Protein AF-A0A4U3LIY7-F1 (afdb_monomer)

Structure (mmCIF, N/CA/C/O backbone):
data_AF-A0A4U3LIY7-F1
#
_entry.id   AF-A0A4U3LIY7-F1
#
loop_
_atom_site.group_PDB
_atom_site.id
_atom_site.type_symbol
_atom_site.label_atom_id
_atom_site.label_alt_id
_atom_site.label_comp_id
_atom_site.label_asym_id
_atom_site.label_entity_id
_atom_site.label_seq_id
_atom_site.pdbx_PDB_ins_code
_atom_site.Cartn_x
_atom_site.Cartn_y
_atom_site.Cartn_z
_atom_site.occupancy
_atom_site.B_iso_or_equiv
_atom_site.auth_seq_id
_atom_site.auth_comp_id
_atom_site.auth_asym_id
_atom_site.auth_atom_id
_atom_site.pdbx_PDB_model_num
ATOM 1 N N . MET A 1 1 ? -16.949 10.983 63.055 1.00 43.03 1 MET A N 1
ATOM 2 C CA . MET A 1 1 ? -16.384 10.115 62.003 1.00 43.03 1 MET A CA 1
ATOM 3 C C . MET A 1 1 ? -17.502 9.854 61.018 1.00 43.03 1 MET A C 1
ATOM 5 O O . MET A 1 1 ? -18.415 9.112 61.335 1.00 43.03 1 MET A O 1
ATOM 9 N N . THR A 1 2 ? -17.522 10.614 59.930 1.00 39.84 2 THR A N 1
ATOM 10 C CA . THR A 1 2 ? -18.540 10.561 58.877 1.00 39.84 2 THR A CA 1
ATOM 11 C C . THR A 1 2 ? -18.071 9.602 57.793 1.00 39.84 2 THR A C 1
ATOM 13 O O . THR A 1 2 ? -17.005 9.819 57.216 1.00 39.84 2 THR A O 1
ATOM 16 N N . ASP A 1 3 ? -18.853 8.551 57.557 1.00 39.19 3 ASP A N 1
ATOM 17 C CA . ASP A 1 3 ? -18.626 7.554 56.514 1.00 39.19 3 ASP A CA 1
ATOM 18 C C . ASP A 1 3 ? -18.662 8.196 55.125 1.00 39.19 3 ASP A C 1
ATOM 20 O O . ASP A 1 3 ? -19.658 8.785 54.702 1.00 39.19 3 ASP A O 1
ATOM 24 N N . VAL A 1 4 ? -17.546 8.073 54.408 1.00 46.44 4 VAL A N 1
ATOM 25 C CA . VAL A 1 4 ? -17.439 8.416 52.992 1.00 46.44 4 VAL A CA 1
ATOM 26 C C . VAL A 1 4 ? -17.947 7.216 52.202 1.00 46.44 4 VAL A C 1
ATOM 28 O O . VAL A 1 4 ? -17.239 6.230 52.004 1.00 46.44 4 VAL A O 1
ATOM 31 N N . GLN A 1 5 ? -19.197 7.301 51.755 1.00 40.12 5 GLN A N 1
ATOM 32 C CA . GLN A 1 5 ? -19.774 6.379 50.784 1.00 40.12 5 GLN A CA 1
ATOM 33 C C . GLN A 1 5 ? -19.035 6.548 49.448 1.00 40.12 5 GLN A C 1
ATOM 35 O O . GLN A 1 5 ? -19.233 7.513 48.713 1.00 40.12 5 GLN A O 1
ATOM 40 N N . SER A 1 6 ? -18.131 5.612 49.166 1.00 41.53 6 SER A N 1
ATOM 41 C CA . SER A 1 6 ? -17.472 5.452 47.872 1.00 41.53 6 SER A CA 1
ATOM 42 C C . SER A 1 6 ? -18.528 5.208 46.789 1.00 41.53 6 SER A C 1
ATOM 44 O O . SER A 1 6 ? -19.184 4.166 46.767 1.00 41.53 6 SER A O 1
ATOM 46 N N . SER A 1 7 ? -18.712 6.183 45.896 1.00 40.03 7 SER A N 1
ATOM 47 C CA . SER A 1 7 ? -19.518 6.028 44.688 1.00 40.03 7 SER A CA 1
ATOM 48 C C . SER A 1 7 ? -18.800 5.070 43.738 1.00 40.03 7 SER A C 1
ATOM 50 O O . SER A 1 7 ? -17.863 5.457 43.034 1.00 40.03 7 SER A O 1
ATOM 52 N N . GLN A 1 8 ? -19.236 3.814 43.712 1.00 39.25 8 GLN A N 1
ATOM 53 C CA . GLN A 1 8 ? -18.906 2.901 42.627 1.00 39.25 8 GLN A CA 1
ATOM 54 C C . GLN A 1 8 ? -19.491 3.475 41.332 1.00 39.25 8 GLN A C 1
ATOM 56 O O . GLN A 1 8 ? -20.703 3.486 41.126 1.00 39.25 8 GLN A O 1
ATOM 61 N N . HIS A 1 9 ? -18.617 4.003 40.475 1.00 39.91 9 HIS A N 1
ATOM 62 C CA . HIS A 1 9 ? -18.959 4.324 39.098 1.00 39.91 9 HIS A CA 1
ATOM 63 C C . HIS A 1 9 ? -19.249 3.011 38.367 1.00 39.91 9 HIS A C 1
ATOM 65 O O . HIS A 1 9 ? -18.340 2.294 37.948 1.00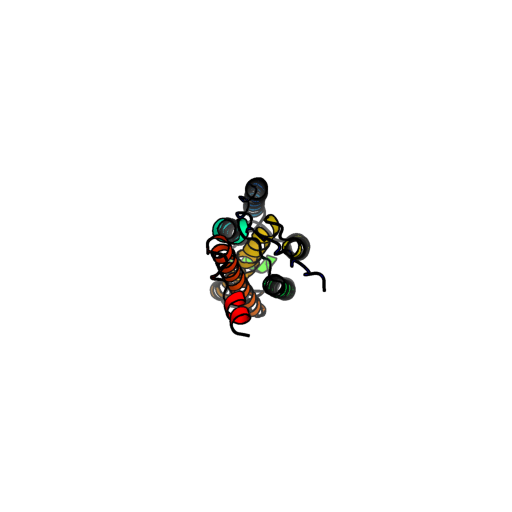 39.91 9 HIS A O 1
ATOM 71 N N . ASP A 1 10 ? -20.536 2.711 38.244 1.00 41.97 10 ASP A N 1
ATOM 72 C CA . ASP A 1 10 ? -21.072 1.643 37.416 1.00 41.97 10 ASP A CA 1
ATOM 73 C C . ASP A 1 10 ? -20.745 1.940 35.942 1.00 41.97 10 ASP A C 1
ATOM 75 O O . ASP A 1 10 ? -21.414 2.719 35.258 1.00 41.97 10 ASP A O 1
ATOM 79 N N . THR A 1 11 ? -19.638 1.375 35.460 1.00 44.97 11 THR A N 1
ATOM 80 C CA . THR A 1 11 ? -19.265 1.391 34.041 1.00 44.97 11 THR A CA 1
ATOM 81 C C . THR A 1 11 ? -19.972 0.237 33.348 1.00 44.97 11 THR A C 1
ATOM 83 O O . THR A 1 11 ? -19.357 -0.728 32.897 1.00 44.97 11 THR A O 1
ATOM 86 N N . SER A 1 12 ? -21.298 0.341 33.261 1.00 43.22 12 SER A N 1
ATOM 87 C CA . SER A 1 12 ? -22.084 -0.510 32.375 1.00 43.22 12 SER A CA 1
ATOM 88 C C . SER A 1 12 ? -21.514 -0.380 30.958 1.00 43.22 12 SER A C 1
ATOM 90 O O . SER A 1 12 ? -21.529 0.685 30.335 1.00 43.22 12 SER A O 1
ATOM 92 N N . ALA A 1 13 ? -20.907 -1.465 30.477 1.00 46.69 13 ALA A N 1
ATOM 93 C CA . ALA A 1 13 ? -20.300 -1.527 29.161 1.00 46.69 13 ALA A CA 1
ATOM 94 C C . ALA A 1 13 ? -21.388 -1.263 28.117 1.00 46.69 13 ALA A C 1
ATOM 96 O O . ALA A 1 13 ? -22.237 -2.116 27.851 1.00 46.69 13 ALA A O 1
ATOM 97 N N . THR A 1 14 ? -21.390 -0.058 27.547 1.00 48.22 14 THR A N 1
ATOM 98 C CA . THR A 1 14 ? -22.309 0.296 26.470 1.00 48.22 14 THR A CA 1
ATOM 99 C C . THR A 1 14 ? -22.104 -0.709 25.332 1.00 48.22 14 THR A C 1
ATOM 101 O O . THR A 1 14 ? -20.961 -0.892 24.897 1.00 48.22 14 THR A O 1
ATOM 104 N N . PRO A 1 15 ? -23.162 -1.384 24.844 1.00 50.69 15 PRO A N 1
ATOM 105 C CA . PRO A 1 15 ? -23.025 -2.331 23.748 1.00 50.69 15 PRO A CA 1
ATOM 106 C C . PRO A 1 15 ? -22.351 -1.642 22.563 1.00 50.69 15 PRO A C 1
ATOM 108 O O . PRO A 1 15 ? -22.689 -0.505 22.222 1.00 50.69 15 PRO A O 1
ATOM 111 N N . ALA A 1 16 ? -21.370 -2.319 21.959 1.00 60.91 16 ALA A N 1
ATOM 112 C CA . ALA A 1 16 ? -20.588 -1.765 20.862 1.00 60.91 16 ALA A CA 1
ATOM 113 C C . ALA A 1 16 ? -21.528 -1.250 19.762 1.00 60.91 16 ALA A C 1
ATOM 115 O O . ALA A 1 16 ? -22.251 -2.026 19.131 1.00 60.91 16 ALA A O 1
ATOM 116 N N . ALA A 1 17 ? -21.538 0.070 19.559 1.00 66.75 17 ALA A N 1
ATOM 117 C CA . ALA A 1 17 ? -22.386 0.706 18.564 1.00 66.75 17 ALA A CA 1
ATOM 118 C C . ALA A 1 17 ? -22.133 0.076 17.187 1.00 66.75 17 ALA A C 1
ATOM 120 O O . ALA A 1 17 ? -20.984 -0.159 16.794 1.00 66.75 17 ALA A O 1
ATOM 121 N N . LYS A 1 18 ? -23.214 -0.216 16.453 1.00 80.69 18 LYS A N 1
ATOM 122 C CA . LYS A 1 18 ? -23.111 -0.767 15.097 1.00 80.69 18 LYS A CA 1
ATOM 123 C C . LYS A 1 18 ? -22.256 0.171 14.231 1.00 80.69 18 LYS A C 1
ATOM 125 O O . LYS A 1 18 ? -22.464 1.381 14.292 1.00 80.69 18 LYS A O 1
ATOM 130 N N . PRO A 1 19 ? -21.331 -0.363 13.413 1.00 87.81 19 PRO A N 1
ATOM 131 C CA . PRO A 1 19 ? -20.485 0.468 12.568 1.00 87.81 19 PRO A CA 1
ATOM 132 C C . PRO A 1 19 ? -21.321 1.238 11.540 1.00 87.81 19 PRO A C 1
ATOM 134 O O . PRO A 1 19 ? -22.234 0.684 10.917 1.00 87.81 19 PRO A O 1
ATOM 137 N N . GLU A 1 20 ? -21.001 2.517 11.356 1.00 92.31 20 GLU A N 1
ATOM 138 C CA . GLU A 1 20 ? -21.672 3.402 10.415 1.00 92.31 20 GLU A CA 1
ATOM 139 C C . GLU A 1 20 ? -21.447 2.958 8.967 1.00 92.31 20 GLU A C 1
ATOM 141 O O . GLU A 1 20 ? -20.323 2.769 8.513 1.00 92.31 20 GLU A O 1
ATOM 146 N N . ARG A 1 21 ? -22.537 2.813 8.206 1.00 94.25 21 ARG A N 1
ATOM 147 C CA . ARG A 1 21 ? -22.496 2.268 6.836 1.00 94.25 21 ARG A CA 1
ATOM 148 C C . ARG A 1 21 ? -21.827 3.197 5.825 1.00 94.25 21 ARG A C 1
ATOM 150 O O . ARG A 1 21 ? -21.363 2.729 4.790 1.00 94.25 21 ARG A O 1
ATOM 157 N N . ILE A 1 22 ? -21.778 4.497 6.115 1.00 95.44 22 ILE A N 1
ATOM 158 C CA . ILE A 1 22 ? -21.277 5.520 5.189 1.00 95.44 22 ILE A CA 1
ATOM 159 C C . ILE A 1 22 ? -19.820 5.242 4.814 1.00 95.44 22 ILE A C 1
ATOM 161 O O . ILE A 1 22 ? -19.487 5.305 3.636 1.00 95.44 22 ILE A O 1
ATOM 165 N N . SER A 1 23 ? -18.967 4.848 5.765 1.00 95.38 23 SER A N 1
ATOM 166 C CA . SER A 1 23 ? -17.567 4.522 5.467 1.00 95.38 23 SER A CA 1
ATOM 167 C C . SER A 1 23 ? -17.432 3.371 4.469 1.00 95.38 23 SER A C 1
ATOM 169 O O . SER A 1 23 ? -16.605 3.450 3.565 1.00 95.38 23 SER A O 1
ATOM 171 N N . ALA A 1 24 ? -18.258 2.328 4.594 1.00 95.69 24 ALA A N 1
ATOM 172 C CA . ALA A 1 24 ? -18.267 1.209 3.653 1.00 95.69 24 ALA A CA 1
ATOM 173 C C . ALA A 1 24 ? -18.849 1.593 2.280 1.00 95.69 24 ALA A C 1
ATOM 175 O O . ALA A 1 24 ? -18.455 1.043 1.262 1.00 95.69 24 ALA A O 1
ATOM 176 N N . VAL A 1 25 ? -19.767 2.552 2.197 1.00 96.88 25 VAL A N 1
ATOM 177 C CA . VAL A 1 25 ? -20.228 3.030 0.883 1.00 96.88 25 VAL A CA 1
ATOM 178 C C . VAL A 1 25 ? -19.146 3.882 0.222 1.00 96.88 25 VAL A C 1
ATOM 180 O O . VAL A 1 25 ? -18.752 3.606 -0.908 1.00 96.88 25 VAL A O 1
ATOM 183 N N . VAL A 1 26 ? -18.615 4.872 0.947 1.00 96.69 26 VAL A N 1
ATOM 184 C CA . VAL A 1 26 ? -17.585 5.797 0.451 1.00 96.69 26 VAL A CA 1
ATOM 185 C C . VAL A 1 26 ? -16.370 5.031 -0.044 1.00 96.69 26 VAL A C 1
ATOM 187 O O . VAL A 1 26 ? -15.958 5.197 -1.190 1.00 96.69 26 VAL A O 1
ATOM 190 N N . MET A 1 27 ? -15.820 4.146 0.785 1.00 97.44 27 MET A N 1
ATOM 191 C CA . MET A 1 27 ? -14.615 3.427 0.401 1.00 97.44 27 MET A CA 1
ATOM 192 C C . MET A 1 27 ? -14.887 2.418 -0.725 1.00 97.44 27 MET A C 1
ATOM 194 O O . MET A 1 27 ? -13.982 2.153 -1.506 1.00 97.44 27 MET A O 1
ATOM 198 N N . GLY A 1 28 ? -16.113 1.899 -0.863 1.00 97.44 28 GLY A N 1
ATOM 199 C CA . GLY A 1 28 ? -16.465 0.958 -1.929 1.00 97.44 28 GLY A CA 1
ATOM 200 C C . GLY A 1 28 ? -16.533 1.657 -3.284 1.00 97.44 28 GLY A C 1
ATOM 201 O O . GLY A 1 28 ? -15.999 1.159 -4.276 1.00 97.44 28 GLY A O 1
ATOM 202 N N . VAL A 1 29 ? -17.109 2.863 -3.307 1.00 98.12 29 VAL A N 1
ATOM 203 C CA . VAL A 1 29 ? -17.103 3.744 -4.482 1.00 98.12 29 VAL A CA 1
ATOM 204 C C . VAL A 1 29 ? -15.671 4.131 -4.850 1.00 98.12 29 VAL A C 1
ATOM 206 O O . VAL A 1 29 ? -15.289 3.995 -6.010 1.00 98.12 29 VAL A O 1
ATOM 209 N N . LEU A 1 30 ? -14.855 4.543 -3.874 1.00 97.56 30 LEU A N 1
ATOM 210 C CA . LEU A 1 30 ? -13.457 4.913 -4.114 1.00 97.56 30 LEU A CA 1
ATOM 211 C C . LEU A 1 30 ? -12.618 3.729 -4.615 1.00 97.56 30 LEU A C 1
ATOM 213 O O . LEU A 1 30 ? -11.872 3.888 -5.575 1.00 97.56 30 LEU A O 1
ATOM 217 N N . ALA A 1 31 ? -12.764 2.540 -4.025 1.00 97.25 31 ALA A N 1
ATOM 218 C CA . ALA A 1 31 ? -12.067 1.329 -4.457 1.00 97.25 31 ALA A CA 1
ATOM 219 C C . ALA A 1 31 ? -12.463 0.914 -5.883 1.00 97.25 31 ALA A C 1
ATOM 221 O O . ALA A 1 31 ? -11.608 0.503 -6.671 1.00 97.25 31 ALA A O 1
ATOM 222 N N . THR A 1 32 ? -13.742 1.067 -6.238 1.00 98.19 32 THR A N 1
ATOM 223 C CA . THR A 1 32 ? -14.242 0.803 -7.594 1.00 98.19 32 THR A CA 1
ATOM 224 C C . THR A 1 32 ? -13.681 1.815 -8.588 1.00 98.19 32 THR A C 1
ATOM 226 O O . THR A 1 32 ? -13.115 1.420 -9.603 1.00 98.19 32 THR A O 1
ATOM 229 N N . GLY A 1 33 ? -13.769 3.113 -8.279 1.00 98.06 33 GLY A N 1
ATOM 230 C CA . GLY A 1 33 ? -13.220 4.177 -9.122 1.00 98.06 33 GLY A CA 1
ATOM 231 C C . GLY A 1 33 ? -11.710 4.039 -9.322 1.00 98.06 33 GLY A C 1
ATOM 232 O O . GLY A 1 33 ? -11.228 4.146 -10.446 1.00 98.06 33 GLY A O 1
ATOM 233 N N . PHE A 1 34 ? -10.977 3.707 -8.257 1.00 96.62 34 PHE A N 1
ATOM 234 C CA . PHE A 1 34 ? -9.554 3.390 -8.321 1.00 96.62 34 PHE A CA 1
ATOM 235 C C . PHE A 1 34 ? -9.270 2.196 -9.243 1.00 96.62 34 PHE A C 1
ATOM 237 O O . PHE A 1 34 ? -8.399 2.292 -10.102 1.00 96.62 34 PHE A O 1
ATOM 244 N N . SER A 1 35 ? -10.025 1.101 -9.106 1.00 97.81 35 SER A N 1
ATOM 245 C CA . SER A 1 35 ? -9.856 -0.106 -9.931 1.00 97.81 35 SER A CA 1
ATOM 246 C C . SER A 1 35 ? -10.110 0.182 -11.413 1.00 97.81 35 SER A C 1
ATOM 248 O O . SER A 1 35 ? -9.325 -0.215 -12.269 1.00 97.81 35 SER A O 1
ATOM 250 N N . VAL A 1 36 ? -11.169 0.937 -11.726 1.00 98.06 36 VAL A N 1
ATOM 251 C CA . VAL A 1 36 ? -11.448 1.397 -13.095 1.00 98.06 36 VAL A CA 1
ATOM 252 C C . VAL A 1 36 ? -10.286 2.242 -13.615 1.00 98.06 36 VAL A C 1
ATOM 254 O O . VAL A 1 36 ? -9.771 1.982 -14.702 1.00 98.06 36 VAL A O 1
ATOM 257 N N . TRP A 1 37 ? -9.828 3.216 -12.827 1.00 96.31 37 TRP A N 1
ATOM 258 C CA . TRP A 1 37 ? -8.721 4.082 -13.212 1.00 96.31 37 TRP A CA 1
ATOM 259 C C . TRP A 1 37 ? -7.450 3.282 -13.525 1.00 96.31 37 TRP A C 1
ATOM 261 O O . TRP A 1 37 ? -6.937 3.409 -14.637 1.00 96.31 37 TRP A O 1
ATOM 271 N N . VAL A 1 38 ? -6.983 2.388 -12.642 1.00 94.94 38 VAL A N 1
ATOM 272 C CA . VAL A 1 38 ? -5.765 1.594 -12.916 1.00 94.94 38 VAL A CA 1
ATOM 273 C C . VAL A 1 38 ? -5.921 0.679 -14.129 1.00 94.94 38 VAL A C 1
ATOM 275 O O . VAL A 1 38 ? -5.013 0.613 -14.954 1.00 94.94 38 VAL A O 1
ATOM 278 N N . LEU A 1 39 ? -7.081 0.033 -14.307 1.00 94.94 39 LEU A N 1
ATOM 279 C CA . LEU A 1 39 ? -7.350 -0.852 -15.451 1.00 94.94 39 LEU A CA 1
ATOM 280 C C . LEU A 1 39 ? -7.369 -0.109 -16.791 1.00 94.94 39 LEU A C 1
ATOM 282 O O . LEU A 1 39 ? -7.124 -0.717 -17.836 1.00 94.94 39 LEU A O 1
ATOM 286 N N . THR A 1 40 ? -7.633 1.195 -16.776 1.00 93.69 40 THR A N 1
ATOM 287 C CA . THR A 1 40 ? -7.628 2.042 -17.980 1.00 93.69 40 THR A CA 1
ATOM 288 C C . THR A 1 40 ? -6.308 2.767 -18.233 1.00 93.69 40 THR A C 1
ATOM 290 O O . THR A 1 40 ? -6.070 3.166 -19.369 1.00 93.69 40 THR A O 1
ATOM 293 N N . THR A 1 41 ? -5.443 2.913 -17.225 1.00 90.81 41 THR A N 1
ATOM 294 C CA . THR A 1 41 ? -4.259 3.790 -17.311 1.00 90.81 41 THR A CA 1
ATOM 295 C C . THR A 1 41 ? -2.923 3.064 -17.224 1.00 90.81 41 THR A C 1
ATOM 297 O O . THR A 1 41 ? -1.992 3.455 -17.918 1.00 90.81 41 THR A O 1
ATOM 300 N N . LEU A 1 42 ? -2.814 2.004 -16.422 1.00 91.69 42 LEU A N 1
ATOM 301 C CA . LEU A 1 42 ? -1.545 1.315 -16.171 1.00 91.69 42 LEU A CA 1
ATOM 302 C C . LEU A 1 42 ? -1.368 0.082 -17.068 1.00 91.69 42 LEU A C 1
ATOM 304 O O . LEU A 1 42 ? -2.361 -0.434 -17.596 1.00 91.69 42 LEU A O 1
ATOM 308 N N . PRO A 1 43 ? -0.137 -0.446 -17.215 1.00 90.94 43 PRO A N 1
ATOM 309 C CA . PRO A 1 43 ? 0.082 -1.790 -17.745 1.00 90.94 43 PRO A CA 1
ATOM 310 C C . PRO A 1 43 ? -0.812 -2.819 -17.043 1.00 90.94 43 PRO A C 1
ATOM 312 O O . PRO A 1 43 ? -1.015 -2.756 -15.826 1.00 90.94 43 PRO A O 1
ATOM 315 N N . ILE A 1 44 ? -1.375 -3.761 -17.805 1.00 90.81 44 ILE A N 1
ATOM 316 C CA . ILE A 1 44 ? -2.462 -4.622 -17.311 1.00 90.81 44 ILE A CA 1
ATOM 317 C C . ILE A 1 44 ? -2.035 -5.476 -16.109 1.00 90.81 44 ILE A C 1
ATOM 319 O O . ILE A 1 44 ? -2.828 -5.691 -15.200 1.00 90.81 44 ILE A O 1
ATOM 323 N N . GLN A 1 45 ? -0.776 -5.901 -16.044 1.00 88.31 45 GLN A N 1
ATOM 324 C CA . GLN A 1 45 ? -0.233 -6.703 -14.949 1.00 88.31 45 GLN A CA 1
ATOM 325 C C . GLN A 1 45 ? -0.204 -5.910 -13.639 1.00 88.31 45 GLN A C 1
ATOM 327 O O . GLN A 1 45 ? -0.722 -6.378 -12.624 1.00 88.31 45 GLN A O 1
ATOM 332 N N . ALA A 1 46 ? 0.310 -4.677 -13.678 1.00 90.00 46 ALA A N 1
ATOM 333 C CA . ALA A 1 46 ? 0.284 -3.768 -12.535 1.00 90.00 46 ALA A CA 1
ATOM 334 C C . ALA A 1 46 ? -1.160 -3.434 -12.123 1.00 90.00 46 ALA A C 1
ATOM 336 O O . ALA A 1 46 ? -1.505 -3.467 -10.940 1.00 90.00 46 ALA A O 1
ATOM 337 N N . ALA A 1 47 ? -2.036 -3.181 -13.100 1.00 93.38 47 ALA A N 1
ATOM 338 C CA . ALA A 1 47 ? -3.442 -2.890 -12.848 1.00 93.38 47 ALA A CA 1
ATOM 339 C C . ALA A 1 47 ? -4.176 -4.060 -12.171 1.00 93.38 47 ALA A C 1
ATOM 341 O O . ALA A 1 47 ? -4.959 -3.838 -11.243 1.00 93.38 47 ALA A O 1
ATOM 342 N N . LEU A 1 48 ? -3.913 -5.301 -12.594 1.00 93.56 48 LEU A N 1
ATOM 343 C CA . LEU A 1 48 ? -4.491 -6.502 -11.993 1.00 93.56 48 LEU A CA 1
ATOM 344 C C . LEU A 1 48 ? -4.008 -6.697 -10.555 1.00 93.56 48 LEU A C 1
ATOM 346 O O . LEU A 1 48 ? -4.839 -6.934 -9.680 1.00 93.56 48 LEU A O 1
ATOM 350 N N . ILE A 1 49 ? -2.708 -6.530 -10.291 1.00 92.88 49 ILE A N 1
ATOM 351 C CA . ILE A 1 49 ? -2.145 -6.600 -8.934 1.00 92.88 49 ILE A CA 1
ATOM 352 C C . ILE A 1 49 ? -2.857 -5.608 -8.005 1.00 92.88 49 ILE A C 1
ATOM 354 O O . ILE A 1 49 ? -3.363 -5.996 -6.950 1.00 92.88 49 ILE A O 1
ATOM 358 N N . LEU A 1 50 ? -2.967 -4.343 -8.418 1.00 95.31 50 LEU A N 1
ATOM 359 C CA . LEU A 1 50 ? -3.592 -3.289 -7.615 1.00 95.31 50 LEU A CA 1
ATOM 360 C C . LEU A 1 50 ? -5.099 -3.500 -7.433 1.00 95.31 50 LEU A C 1
ATOM 362 O O . LEU A 1 50 ? -5.625 -3.272 -6.342 1.00 95.31 50 LEU A O 1
ATOM 366 N N . THR A 1 51 ? -5.792 -3.967 -8.472 1.00 97.50 51 THR A N 1
ATOM 367 C CA . THR A 1 51 ? -7.234 -4.249 -8.416 1.00 97.50 51 THR A CA 1
ATOM 368 C C . THR A 1 51 ? -7.528 -5.416 -7.479 1.00 97.50 51 THR A C 1
ATOM 370 O O . THR A 1 51 ? -8.382 -5.306 -6.599 1.00 97.50 51 THR A O 1
ATOM 373 N N . VAL A 1 52 ? -6.789 -6.523 -7.608 1.00 96.94 52 VAL A N 1
ATOM 374 C CA . VAL A 1 52 ? -6.930 -7.684 -6.718 1.00 96.94 52 VAL A CA 1
ATOM 375 C C . VAL A 1 52 ? -6.619 -7.281 -5.281 1.00 96.94 52 VAL A C 1
ATOM 377 O O . VAL A 1 52 ? -7.403 -7.582 -4.382 1.00 96.94 52 VAL A O 1
ATOM 380 N N . ALA A 1 53 ? -5.535 -6.540 -5.055 1.00 97.56 53 ALA A N 1
ATOM 381 C CA . ALA A 1 53 ? -5.186 -6.046 -3.730 1.00 97.56 53 ALA A CA 1
ATOM 382 C C . ALA A 1 53 ? -6.283 -5.164 -3.115 1.00 97.56 53 ALA A C 1
ATOM 384 O O . ALA A 1 53 ? -6.621 -5.345 -1.948 1.00 97.56 53 ALA A O 1
ATOM 385 N N . SER A 1 54 ? -6.863 -4.249 -3.897 1.00 98.00 54 SER A N 1
ATOM 386 C CA . SER A 1 54 ? -7.968 -3.372 -3.485 1.00 98.00 54 SER A CA 1
ATOM 387 C C . SER A 1 54 ? -9.187 -4.184 -3.026 1.00 98.00 54 SER A C 1
ATOM 389 O O . SER A 1 54 ? -9.713 -3.977 -1.929 1.00 98.00 54 SER A O 1
ATOM 391 N N . VAL A 1 55 ? -9.581 -5.198 -3.805 1.00 97.81 55 VAL A N 1
ATOM 392 C CA . VAL A 1 55 ? -10.714 -6.080 -3.478 1.00 97.81 55 VAL A CA 1
ATOM 393 C C . VAL A 1 55 ? -10.425 -6.952 -2.254 1.00 97.81 55 VAL A C 1
ATOM 395 O O . VAL A 1 55 ? -11.266 -7.074 -1.363 1.00 97.81 55 VAL A O 1
ATOM 398 N N . VAL A 1 56 ? -9.240 -7.555 -2.161 1.00 98.12 56 VAL A N 1
ATOM 399 C CA . VAL A 1 56 ? -8.891 -8.394 -1.003 1.00 98.12 56 VAL A CA 1
ATOM 400 C C . VAL A 1 56 ? -8.791 -7.540 0.264 1.00 98.12 56 VAL A C 1
ATOM 402 O O . VAL A 1 56 ? -9.280 -7.954 1.316 1.00 98.12 56 VAL A O 1
ATOM 405 N N . ALA A 1 57 ? -8.252 -6.323 0.167 1.00 98.38 57 ALA A N 1
ATOM 406 C CA . ALA A 1 57 ? -8.211 -5.366 1.267 1.00 98.38 57 ALA A CA 1
ATOM 407 C C . ALA A 1 57 ? -9.603 -4.934 1.720 1.00 98.38 57 ALA A C 1
ATOM 409 O O . ALA A 1 57 ? -9.854 -4.866 2.924 1.00 98.38 57 ALA A O 1
ATOM 410 N N . TRP A 1 58 ? -10.527 -4.722 0.779 1.00 98.12 58 TRP A N 1
ATOM 411 C CA . TRP A 1 58 ? -11.934 -4.477 1.081 1.00 98.12 58 TRP A CA 1
ATOM 412 C C . TRP A 1 58 ? -12.520 -5.577 1.961 1.00 98.12 58 TRP A C 1
ATOM 414 O O . TRP A 1 58 ? -13.069 -5.319 3.034 1.00 98.12 58 TRP A O 1
ATOM 424 N N . VAL A 1 59 ? -12.370 -6.826 1.517 1.00 98.12 59 VAL A N 1
ATOM 425 C CA . VAL A 1 59 ? -12.904 -7.997 2.215 1.00 98.12 59 VAL A CA 1
ATOM 426 C C . VAL A 1 59 ? -12.243 -8.164 3.583 1.00 98.12 59 VAL A C 1
ATOM 428 O O . VAL A 1 59 ? -12.943 -8.390 4.574 1.00 98.12 59 VAL A O 1
ATOM 431 N N . ALA A 1 60 ? -10.917 -8.029 3.661 1.00 98.38 60 ALA A N 1
ATOM 432 C CA . ALA A 1 60 ? -10.166 -8.137 4.906 1.00 98.38 60 ALA A CA 1
ATOM 433 C C . ALA A 1 60 ? -10.610 -7.074 5.918 1.00 98.38 60 ALA A C 1
ATOM 435 O O . ALA A 1 60 ? -10.944 -7.414 7.055 1.00 98.38 60 ALA A O 1
ATOM 436 N N . TRP A 1 61 ? -10.711 -5.813 5.493 1.00 98.50 61 TRP A N 1
ATOM 437 C CA . TRP A 1 61 ? -11.202 -4.708 6.312 1.00 98.50 61 TRP A CA 1
ATOM 438 C C . TRP A 1 61 ? -12.620 -4.968 6.821 1.00 98.50 61 TRP A C 1
ATOM 440 O O . TRP A 1 61 ? -12.839 -4.965 8.034 1.00 98.50 61 TRP A O 1
ATOM 450 N N . MET A 1 62 ? -13.559 -5.291 5.926 1.00 97.75 62 MET A N 1
ATOM 451 C CA . MET A 1 62 ? -14.958 -5.566 6.277 1.00 97.75 62 MET A CA 1
ATOM 452 C C . MET A 1 62 ? -15.099 -6.700 7.299 1.00 97.75 62 MET A C 1
ATOM 454 O O . MET A 1 62 ? -15.935 -6.623 8.200 1.00 97.75 62 MET A O 1
ATOM 458 N N . ARG A 1 63 ? -14.268 -7.743 7.193 1.00 96.88 63 ARG A N 1
ATOM 459 C CA . ARG A 1 63 ? -14.293 -8.897 8.106 1.00 96.88 63 ARG A CA 1
ATOM 460 C C . ARG A 1 63 ? -13.579 -8.660 9.434 1.00 96.88 63 ARG A C 1
ATOM 462 O O . ARG A 1 63 ? -13.813 -9.428 10.371 1.00 96.88 63 ARG A O 1
ATOM 469 N N . THR A 1 64 ? -12.726 -7.642 9.531 1.00 96.31 64 THR A N 1
ATOM 470 C CA . THR A 1 64 ? -11.858 -7.418 10.694 1.00 96.31 64 THR A CA 1
ATOM 471 C C . THR A 1 64 ? -12.033 -6.014 11.275 1.00 96.31 64 THR A C 1
ATOM 473 O O . THR A 1 64 ? -12.863 -5.790 12.161 1.00 96.31 64 THR A O 1
ATOM 476 N N . THR A 1 65 ? -11.249 -5.060 10.789 1.00 96.81 65 THR A N 1
ATOM 477 C CA . THR A 1 65 ? -11.037 -3.744 11.385 1.00 96.81 65 THR A CA 1
ATOM 478 C C . THR A 1 65 ? -12.090 -2.711 10.989 1.00 96.81 65 THR A C 1
ATOM 480 O O . THR A 1 65 ? -12.079 -1.598 11.508 1.00 96.81 65 THR A O 1
ATOM 483 N N . TYR A 1 66 ? -13.055 -3.072 10.135 1.00 96.94 66 TYR A N 1
ATOM 484 C CA . TYR A 1 66 ? -14.220 -2.236 9.858 1.00 96.94 66 TYR A CA 1
ATOM 485 C C . TYR A 1 66 ? -15.085 -2.056 11.098 1.00 96.94 66 TYR A C 1
ATOM 487 O O . TYR A 1 66 ? -15.354 -0.925 11.474 1.00 96.94 66 TYR A O 1
ATOM 495 N N . ALA A 1 67 ? -15.491 -3.145 11.759 1.00 94.12 67 ALA A N 1
ATOM 496 C CA . ALA A 1 67 ? -16.273 -3.069 12.994 1.00 94.12 67 ALA A CA 1
ATOM 497 C C . ALA A 1 67 ? -15.404 -2.669 14.198 1.00 94.12 67 ALA A C 1
ATOM 499 O O . ALA A 1 67 ? -15.864 -1.930 15.071 1.00 94.12 67 ALA A O 1
ATOM 500 N N . TYR A 1 68 ? -14.134 -3.089 14.194 1.00 94.75 68 TYR A N 1
ATOM 501 C CA . TYR A 1 68 ? -13.184 -2.907 15.292 1.00 94.75 68 TYR A CA 1
ATOM 502 C C . TYR A 1 68 ? -11.909 -2.183 14.822 1.00 94.75 68 TYR A C 1
ATOM 504 O O . TYR A 1 68 ? -10.896 -2.847 14.588 1.00 94.75 68 TYR A O 1
ATOM 512 N N . PRO A 1 69 ? -11.938 -0.846 14.657 1.00 95.81 69 PRO A N 1
ATOM 513 C CA . PRO A 1 69 ? -10.778 -0.081 14.218 1.00 95.81 69 PRO A CA 1
ATOM 514 C C . PRO A 1 69 ? -9.592 -0.274 15.159 1.00 95.81 69 PRO A C 1
ATOM 516 O O . PRO A 1 69 ? -9.766 -0.386 16.376 1.00 95.81 69 PRO A O 1
ATOM 519 N N . VAL A 1 70 ? -8.393 -0.291 14.580 1.00 96.25 70 VAL A N 1
ATOM 520 C CA . VAL A 1 70 ? -7.117 -0.358 15.299 1.00 96.25 70 VAL A CA 1
ATOM 521 C C . VAL A 1 70 ? -7.069 0.689 16.411 1.00 96.25 70 VAL A C 1
ATOM 523 O O . VAL A 1 70 ? -7.395 1.854 16.191 1.00 96.25 70 VAL A O 1
ATOM 526 N N . ARG A 1 71 ? -6.640 0.276 17.609 1.00 95.12 71 ARG A N 1
ATOM 527 C CA . ARG A 1 71 ? -6.472 1.160 18.776 1.00 95.12 71 ARG A CA 1
ATOM 528 C C . ARG A 1 71 ? -5.028 1.226 19.263 1.00 95.12 71 ARG A C 1
ATOM 530 O O . ARG A 1 71 ? -4.651 2.160 19.966 1.00 95.12 71 ARG A O 1
ATOM 537 N N . THR A 1 72 ? -4.216 0.225 18.940 1.00 96.06 72 THR A N 1
ATOM 538 C CA . THR A 1 72 ? -2.892 0.055 19.534 1.00 96.06 72 THR A CA 1
ATOM 539 C C . THR A 1 72 ? -1.836 0.805 18.738 1.00 96.06 72 THR A C 1
ATOM 541 O O . THR A 1 72 ? -1.630 0.552 17.552 1.00 96.06 72 THR A O 1
ATOM 544 N N . ARG A 1 73 ? -1.054 1.642 19.431 1.00 96.38 73 ARG A N 1
ATOM 545 C CA . ARG A 1 73 ? 0.089 2.364 18.841 1.00 96.38 73 ARG A CA 1
ATOM 546 C C . ARG A 1 73 ? 1.116 1.439 18.182 1.00 96.38 73 ARG A C 1
ATOM 548 O O . ARG A 1 73 ? 1.759 1.845 17.228 1.00 96.38 73 ARG A O 1
ATOM 555 N N . LYS A 1 74 ? 1.233 0.188 18.640 1.00 97.88 74 LYS A N 1
ATOM 556 C CA . LYS A 1 74 ? 2.088 -0.844 18.033 1.00 97.88 74 LYS A CA 1
ATOM 557 C C . LYS A 1 74 ? 1.747 -1.107 16.562 1.00 97.88 74 LYS A C 1
ATOM 559 O O . LYS A 1 74 ? 2.663 -1.218 15.759 1.00 97.88 74 LYS A O 1
ATOM 564 N N . VAL A 1 75 ? 0.463 -1.195 16.202 1.00 98.31 75 VAL A N 1
ATOM 565 C CA . VAL A 1 75 ? 0.053 -1.429 14.805 1.00 98.31 75 VAL A CA 1
ATOM 566 C C . VAL A 1 75 ? 0.409 -0.228 13.942 1.00 98.31 75 VAL A C 1
ATOM 568 O O . VAL A 1 75 ? 0.978 -0.389 12.869 1.00 98.31 75 VAL A O 1
ATOM 571 N N . ILE A 1 76 ? 0.159 0.976 14.456 1.00 98.25 76 ILE A N 1
ATOM 572 C CA . ILE A 1 76 ? 0.472 2.233 13.770 1.00 98.25 76 ILE A CA 1
ATOM 573 C C . ILE A 1 76 ? 1.989 2.401 13.599 1.00 98.25 76 ILE A C 1
ATOM 575 O O . ILE A 1 76 ? 2.443 2.766 12.523 1.00 98.25 76 ILE A O 1
ATOM 579 N N . ALA A 1 77 ? 2.786 2.084 14.622 1.00 98.19 77 ALA A N 1
ATOM 580 C CA . ALA A 1 77 ? 4.244 2.136 14.545 1.00 98.19 77 ALA A CA 1
ATOM 581 C C . ALA A 1 77 ? 4.792 1.163 13.489 1.00 98.19 77 ALA A C 1
ATOM 583 O O . ALA A 1 77 ? 5.604 1.557 12.660 1.00 98.19 77 ALA A O 1
ATOM 584 N N . VAL A 1 78 ? 4.301 -0.082 13.464 1.00 98.44 78 VAL A N 1
ATOM 585 C CA . VAL A 1 78 ? 4.689 -1.062 12.435 1.00 98.44 78 VAL A CA 1
ATOM 586 C C . VAL A 1 78 ? 4.256 -0.607 11.043 1.00 98.44 78 VAL A C 1
ATOM 588 O O . VAL A 1 78 ? 5.030 -0.741 10.100 1.00 98.44 78 VAL A O 1
ATOM 591 N N . TYR A 1 79 ? 3.064 -0.023 10.913 1.00 98.56 79 TYR A N 1
ATOM 592 C CA . TYR A 1 79 ? 2.590 0.554 9.657 1.00 98.56 79 TYR A CA 1
ATOM 593 C C . TYR A 1 79 ? 3.501 1.686 9.159 1.00 98.56 79 TYR A C 1
ATOM 595 O O . TYR A 1 79 ? 3.898 1.684 8.000 1.00 98.56 79 TYR A O 1
ATOM 603 N N . LEU A 1 80 ? 3.910 2.606 10.038 1.00 98.38 80 LEU A N 1
ATOM 604 C CA . LEU A 1 80 ? 4.852 3.679 9.702 1.00 98.38 80 LEU A CA 1
ATOM 605 C C . LEU A 1 80 ? 6.232 3.141 9.304 1.00 98.38 80 LEU A C 1
ATOM 607 O O . LEU A 1 80 ? 6.817 3.621 8.336 1.00 98.38 80 LEU A O 1
ATOM 611 N N . CYS A 1 81 ? 6.739 2.118 9.998 1.00 98.12 81 CYS A N 1
ATOM 612 C CA . CYS A 1 81 ? 7.970 1.439 9.593 1.00 98.12 81 CYS A CA 1
ATOM 613 C C . CYS A 1 81 ? 7.825 0.786 8.211 1.00 98.12 81 CYS A C 1
ATOM 615 O O . CYS A 1 81 ? 8.756 0.840 7.412 1.00 98.12 81 CYS A O 1
ATOM 617 N N . ALA A 1 82 ? 6.664 0.200 7.908 1.00 98.00 82 ALA A N 1
ATOM 618 C CA . ALA A 1 82 ? 6.402 -0.377 6.597 1.00 98.00 82 ALA A CA 1
ATOM 619 C C . ALA A 1 82 ? 6.418 0.717 5.515 1.00 98.00 82 ALA A C 1
ATOM 621 O O . ALA A 1 82 ? 7.117 0.570 4.516 1.00 98.00 82 ALA A O 1
ATOM 622 N N . ILE A 1 83 ? 5.762 1.859 5.754 1.00 97.88 83 ILE A N 1
ATOM 623 C CA . ILE A 1 83 ? 5.805 3.024 4.854 1.00 97.88 83 ILE A CA 1
ATOM 624 C C . ILE A 1 83 ? 7.244 3.509 4.632 1.00 97.88 83 ILE A C 1
ATOM 626 O O . ILE A 1 83 ? 7.622 3.801 3.503 1.00 97.88 83 ILE A O 1
ATOM 630 N N . ALA A 1 84 ? 8.077 3.565 5.673 1.00 97.00 84 ALA A N 1
ATOM 631 C CA . ALA A 1 84 ? 9.485 3.922 5.505 1.00 97.00 84 ALA A CA 1
ATOM 632 C C . ALA A 1 84 ? 10.208 2.935 4.568 1.00 97.00 84 ALA A C 1
ATOM 634 O O . ALA A 1 84 ? 10.894 3.353 3.635 1.00 97.00 84 ALA A O 1
ATOM 635 N N . PHE A 1 85 ? 9.982 1.630 4.747 1.00 96.00 85 PHE A N 1
ATOM 636 C CA . PHE A 1 85 ? 10.475 0.609 3.820 1.00 96.00 85 PHE A CA 1
ATOM 637 C C . PHE A 1 85 ? 9.874 0.730 2.415 1.00 96.00 85 PHE A C 1
ATOM 639 O O . PHE A 1 85 ? 10.560 0.405 1.452 1.00 96.00 85 PHE A O 1
ATOM 646 N N . GLN A 1 86 ? 8.636 1.215 2.266 1.00 96.81 86 GLN A N 1
ATOM 647 C CA . GLN A 1 86 ? 8.048 1.513 0.958 1.00 96.81 86 GLN A CA 1
ATOM 648 C C . GLN A 1 86 ? 8.868 2.558 0.218 1.00 96.81 86 GLN A C 1
ATOM 650 O O . GLN A 1 86 ? 9.151 2.375 -0.957 1.00 96.81 86 GLN A O 1
ATOM 655 N N . PHE A 1 87 ? 9.259 3.643 0.884 1.00 97.12 87 PHE A N 1
ATOM 656 C CA . PHE A 1 87 ? 10.060 4.680 0.240 1.00 97.12 87 PHE A CA 1
ATOM 657 C C . PHE A 1 87 ? 11.442 4.166 -0.164 1.00 97.12 87 PHE A C 1
ATOM 659 O O . PHE A 1 87 ? 11.912 4.490 -1.252 1.00 97.12 87 PHE A O 1
ATOM 666 N N . ILE A 1 88 ? 12.061 3.317 0.662 1.00 97.12 88 ILE A N 1
ATOM 667 C CA . ILE A 1 88 ? 13.317 2.641 0.307 1.00 97.12 88 ILE A CA 1
ATOM 668 C C . ILE A 1 88 ? 13.111 1.745 -0.925 1.00 97.12 88 ILE A C 1
ATOM 670 O O . ILE A 1 88 ? 13.892 1.815 -1.869 1.00 97.12 88 ILE A O 1
ATOM 674 N N . HIS A 1 89 ? 12.032 0.961 -0.950 1.00 97.81 89 HIS A N 1
ATOM 675 C CA . HIS A 1 89 ? 11.700 0.069 -2.060 1.00 97.81 89 HIS A CA 1
ATOM 676 C C . HIS A 1 89 ? 11.437 0.826 -3.368 1.00 97.81 89 HIS A C 1
ATOM 678 O O . HIS A 1 89 ? 12.037 0.524 -4.393 1.00 97.81 89 HIS A O 1
ATOM 684 N N . MET A 1 90 ? 10.637 1.891 -3.307 1.00 96.94 90 MET A N 1
ATOM 685 C CA . MET A 1 90 ? 10.373 2.770 -4.449 1.00 96.94 90 MET A CA 1
ATOM 686 C C . MET A 1 90 ? 11.639 3.497 -4.930 1.00 96.94 90 MET A C 1
ATOM 688 O O . MET A 1 90 ? 11.755 3.814 -6.111 1.00 96.94 90 MET A O 1
ATOM 692 N N . SER A 1 91 ? 12.598 3.763 -4.035 1.00 97.12 91 SER A N 1
ATOM 693 C CA . SER A 1 91 ? 13.894 4.340 -4.417 1.00 97.12 91 SER A CA 1
ATOM 694 C C . SER A 1 91 ? 14.721 3.346 -5.231 1.00 97.12 91 SER A C 1
ATOM 696 O O . SER A 1 91 ? 15.281 3.729 -6.254 1.00 97.12 91 SER A O 1
ATOM 698 N N . GLU A 1 92 ? 14.761 2.071 -4.826 1.00 97.94 92 GLU A N 1
ATOM 699 C CA . GLU A 1 92 ? 15.401 1.015 -5.621 1.00 97.94 92 GLU A CA 1
ATOM 700 C C . GLU A 1 92 ? 14.722 0.874 -6.988 1.00 97.94 92 GLU A C 1
ATOM 702 O O . GLU A 1 92 ? 15.403 0.919 -8.012 1.00 97.94 92 GLU A O 1
ATOM 707 N N . GLU A 1 93 ? 13.391 0.767 -7.015 1.00 97.50 93 GLU A N 1
ATOM 708 C CA . GLU A 1 93 ? 12.608 0.680 -8.252 1.00 97.50 93 GLU A CA 1
ATOM 709 C C . GLU A 1 93 ? 12.887 1.847 -9.202 1.00 97.50 93 GLU A C 1
ATOM 711 O O . GLU A 1 93 ? 13.112 1.629 -10.392 1.00 97.50 93 GLU A O 1
ATOM 716 N N . TYR A 1 94 ? 12.932 3.076 -8.678 1.00 97.50 94 TYR A N 1
ATOM 717 C CA . TYR A 1 94 ? 13.275 4.261 -9.458 1.00 97.50 94 TYR A CA 1
ATOM 718 C C . TYR A 1 94 ? 14.690 4.162 -10.037 1.00 97.50 94 TYR A C 1
ATOM 720 O O . TYR A 1 94 ? 14.869 4.297 -11.244 1.00 97.50 94 TYR A O 1
ATOM 728 N N . THR A 1 95 ? 15.694 3.866 -9.206 1.00 97.50 95 THR A N 1
ATOM 729 C CA . THR A 1 95 ? 17.089 3.764 -9.674 1.00 97.50 95 THR A CA 1
ATOM 730 C C . THR A 1 95 ? 17.314 2.618 -10.657 1.00 97.50 95 THR A C 1
ATOM 732 O O . THR A 1 95 ? 18.207 2.698 -11.495 1.00 97.50 95 THR A O 1
ATOM 735 N N . GLY A 1 96 ? 16.511 1.556 -10.560 1.00 96.81 96 GLY A N 1
ATOM 736 C CA . GLY A 1 96 ? 16.560 0.409 -11.455 1.00 96.81 96 GLY A CA 1
ATOM 737 C C . GLY A 1 96 ? 15.721 0.560 -12.725 1.00 96.81 96 GLY A C 1
ATOM 738 O O . GLY A 1 96 ? 15.738 -0.353 -13.541 1.00 96.81 96 GLY A O 1
ATOM 739 N N . GLY A 1 97 ? 14.977 1.656 -12.903 1.00 96.56 97 GLY A N 1
ATOM 740 C CA . GLY A 1 97 ? 14.138 1.856 -14.088 1.00 96.56 97 GLY A CA 1
ATOM 741 C C . GLY A 1 97 ? 12.888 0.969 -14.123 1.00 96.56 97 GLY A C 1
ATOM 742 O O . GLY A 1 97 ? 12.448 0.572 -15.200 1.00 96.56 97 GLY A O 1
ATOM 743 N N . PHE A 1 98 ? 12.294 0.658 -12.962 1.00 96.38 98 PHE A N 1
ATOM 744 C CA . PHE A 1 98 ? 11.104 -0.200 -12.838 1.00 96.38 98 PHE A CA 1
ATOM 745 C C . PHE A 1 98 ? 9.996 0.083 -13.869 1.00 96.38 98 PHE A C 1
ATOM 747 O O . PHE A 1 98 ? 9.507 -0.880 -14.461 1.00 96.38 98 PHE A O 1
ATOM 754 N N . PRO A 1 99 ? 9.591 1.347 -14.134 1.00 94.62 99 PRO A N 1
ATOM 755 C CA . PRO A 1 99 ? 8.487 1.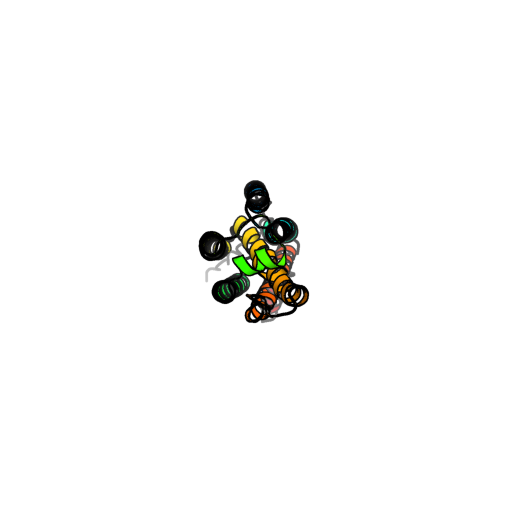614 -15.057 1.00 94.62 99 PRO A CA 1
ATOM 756 C C . PRO A 1 99 ? 8.767 1.138 -16.487 1.00 94.62 99 PRO A C 1
ATOM 758 O O . PRO A 1 99 ? 7.870 0.626 -17.148 1.00 94.62 99 PRO A O 1
ATOM 761 N N . HIS A 1 100 ? 10.019 1.237 -16.936 1.00 95.06 100 HIS A N 1
ATOM 762 C CA . HIS A 1 100 ? 10.459 0.701 -18.222 1.00 95.06 100 HIS A CA 1
ATOM 763 C C . HIS A 1 100 ? 10.519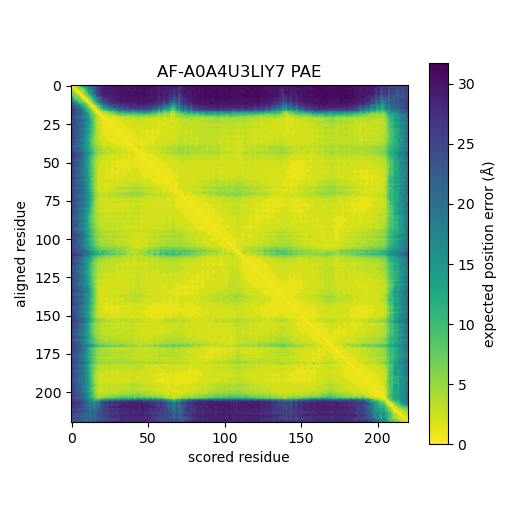 -0.831 -18.182 1.00 95.06 100 HIS A C 1
ATOM 765 O O . HIS A 1 100 ? 9.947 -1.516 -19.023 1.00 95.06 100 HIS A O 1
ATOM 771 N N . GLU A 1 101 ? 11.148 -1.381 -17.145 1.00 95.62 101 GLU A N 1
ATOM 772 C CA . GLU A 1 101 ? 11.358 -2.821 -16.979 1.00 95.62 101 GLU A CA 1
ATOM 773 C C . GLU A 1 101 ? 10.057 -3.631 -16.914 1.00 95.62 101 GLU A C 1
ATOM 775 O O . GLU A 1 101 ? 9.980 -4.734 -17.456 1.00 95.62 101 GLU A O 1
ATOM 780 N N . ILE A 1 102 ? 9.004 -3.098 -16.287 1.00 93.75 102 ILE A N 1
ATOM 781 C CA . ILE A 1 102 ? 7.699 -3.769 -16.254 1.00 93.75 102 ILE A CA 1
ATOM 782 C C . ILE A 1 102 ? 6.970 -3.702 -17.601 1.00 93.75 102 ILE A C 1
ATOM 784 O O . ILE A 1 102 ? 6.260 -4.644 -17.956 1.00 93.75 102 ILE A O 1
ATOM 788 N N . VAL A 1 103 ? 7.134 -2.611 -18.356 1.00 94.50 103 VAL A N 1
ATOM 789 C CA . VAL A 1 103 ? 6.565 -2.477 -19.705 1.00 94.50 103 VAL A CA 1
ATOM 790 C C . VAL A 1 103 ? 7.224 -3.485 -20.643 1.00 94.50 103 VAL A C 1
ATOM 792 O O . VAL A 1 103 ? 6.508 -4.224 -21.324 1.00 94.50 103 VAL A O 1
ATOM 795 N N . ASP A 1 104 ? 8.551 -3.582 -20.597 1.00 94.50 104 ASP A N 1
ATOM 796 C CA . ASP A 1 104 ? 9.349 -4.500 -21.411 1.00 94.50 104 ASP A CA 1
ATOM 797 C C . ASP A 1 104 ? 9.082 -5.967 -21.073 1.00 94.50 104 ASP A C 1
ATOM 799 O O . ASP A 1 104 ? 8.785 -6.762 -21.966 1.00 94.50 104 ASP A O 1
ATOM 803 N N . LEU A 1 105 ? 9.117 -6.331 -19.783 1.00 94.31 105 LEU A N 1
ATOM 804 C CA . LEU A 1 105 ? 8.912 -7.714 -19.334 1.00 94.31 105 LEU A CA 1
ATOM 805 C C . LEU A 1 105 ? 7.596 -8.306 -19.857 1.00 94.31 105 LEU A C 1
ATOM 807 O O . LEU A 1 105 ? 7.502 -9.504 -20.126 1.00 94.31 105 LEU A O 1
ATOM 811 N N . PHE A 1 106 ? 6.572 -7.466 -19.995 1.00 93.31 106 PHE A N 1
ATOM 812 C CA . PHE A 1 106 ? 5.232 -7.885 -20.379 1.00 93.31 106 PHE A CA 1
ATOM 813 C C . PHE A 1 106 ? 4.805 -7.453 -21.781 1.00 93.31 106 PHE A C 1
ATOM 815 O O . PHE A 1 106 ? 3.654 -7.704 -22.147 1.00 93.31 106 PHE A O 1
ATOM 822 N N . ASN A 1 107 ? 5.696 -6.837 -22.564 1.00 92.56 107 ASN A N 1
ATOM 823 C CA . ASN A 1 107 ? 5.377 -6.255 -23.870 1.00 92.56 107 ASN A CA 1
ATOM 824 C C . ASN A 1 107 ? 4.099 -5.392 -23.818 1.00 92.56 107 ASN A C 1
ATOM 826 O O . ASN A 1 107 ? 3.176 -5.551 -24.623 1.00 92.56 107 ASN A O 1
ATOM 830 N N . SER A 1 108 ? 4.001 -4.528 -22.804 1.00 91.06 108 SER A N 1
ATOM 831 C CA . SER A 1 108 ? 2.806 -3.717 -22.565 1.00 91.06 108 SER A CA 1
ATOM 832 C C . SER A 1 108 ? 2.604 -2.700 -23.688 1.00 91.06 108 SER A C 1
ATOM 834 O O . SER A 1 108 ? 3.495 -1.924 -24.012 1.00 91.06 108 SER A O 1
ATOM 836 N N . SER A 1 109 ? 1.383 -2.625 -24.225 1.00 88.69 109 SER A N 1
ATOM 837 C CA . SER A 1 109 ? 1.000 -1.588 -25.195 1.00 88.69 109 SER A CA 1
ATOM 838 C C . SER A 1 109 ? 0.811 -0.204 -24.563 1.00 88.69 109 SER A C 1
ATOM 840 O O . SER A 1 109 ? 0.532 0.766 -25.265 1.00 88.69 109 SER A O 1
ATOM 842 N N . ARG A 1 110 ? 0.857 -0.121 -23.230 1.00 88.88 110 ARG A N 1
ATOM 843 C CA . ARG A 1 110 ? 0.767 1.124 -22.468 1.00 88.88 110 ARG A CA 1
ATOM 844 C C . ARG A 1 110 ? 2.136 1.452 -21.915 1.00 88.88 110 ARG A C 1
ATOM 846 O O . ARG A 1 110 ? 2.706 0.632 -21.194 1.00 88.88 110 ARG A O 1
ATOM 853 N N . ASP A 1 111 ? 2.593 2.653 -22.235 1.00 87.06 111 ASP A N 1
ATOM 854 C CA . ASP A 1 111 ? 3.803 3.217 -21.664 1.00 87.06 111 ASP A CA 1
ATOM 855 C C . ASP A 1 111 ? 3.579 3.594 -20.194 1.00 87.06 111 ASP A C 1
ATOM 857 O O . ASP A 1 111 ? 2.470 3.950 -19.777 1.00 87.06 111 ASP A O 1
ATOM 861 N N . TRP A 1 112 ? 4.648 3.524 -19.412 1.00 91.06 112 TRP A N 1
ATOM 862 C CA . TRP A 1 112 ? 4.663 3.940 -18.025 1.00 91.06 112 TRP A CA 1
ATOM 863 C C . TRP A 1 112 ? 5.907 4.786 -17.757 1.00 91.06 112 TRP A C 1
ATOM 865 O O . TRP A 1 112 ? 6.988 4.295 -17.460 1.00 91.06 112 TRP A O 1
ATOM 875 N N . THR A 1 113 ? 5.734 6.104 -17.824 1.00 93.19 113 THR A N 1
ATOM 876 C CA . THR A 1 113 ? 6.840 7.045 -17.609 1.00 93.19 113 THR A CA 1
ATOM 877 C C . THR A 1 113 ? 7.279 7.101 -16.143 1.00 93.19 113 THR A C 1
ATOM 879 O O . THR A 1 113 ? 6.442 7.063 -15.230 1.00 93.19 113 THR A O 1
ATOM 882 N N . GLU A 1 114 ? 8.568 7.349 -15.907 1.00 94.81 114 GLU A N 1
ATOM 883 C CA . GLU A 1 114 ? 9.122 7.617 -14.569 1.00 94.81 114 GLU A CA 1
ATOM 884 C C . GLU A 1 114 ? 8.377 8.741 -13.841 1.00 94.81 114 GLU A C 1
ATOM 886 O O . GLU A 1 114 ? 8.046 8.623 -12.662 1.00 94.81 114 GLU A O 1
ATOM 891 N N . LYS A 1 115 ? 8.024 9.818 -14.555 1.00 95.19 115 LYS A N 1
ATOM 892 C CA . LYS A 1 115 ? 7.236 10.924 -13.995 1.00 95.19 115 LYS A CA 1
ATOM 893 C C . LYS A 1 115 ? 5.901 10.432 -13.437 1.00 95.19 115 LYS A C 1
ATOM 895 O O . LYS A 1 115 ? 5.520 10.805 -12.328 1.00 95.19 115 LYS A O 1
ATOM 900 N N . SER A 1 116 ? 5.175 9.614 -14.198 1.00 92.44 116 SER A N 1
ATOM 901 C CA . SER A 1 116 ? 3.886 9.078 -13.752 1.00 92.44 116 SER A CA 1
ATOM 902 C C . SER A 1 116 ? 4.027 8.070 -12.610 1.00 92.44 116 SER A C 1
ATOM 904 O O . SER A 1 116 ? 3.186 8.068 -11.710 1.00 92.44 116 SER A O 1
ATOM 906 N N . PHE A 1 117 ? 5.107 7.282 -12.589 1.00 94.75 117 PHE A N 1
ATOM 907 C CA . PHE A 1 117 ? 5.468 6.422 -11.461 1.00 94.75 117 PHE A CA 1
ATOM 908 C C . PHE A 1 117 ? 5.689 7.237 -10.177 1.00 94.75 117 PHE A C 1
ATOM 910 O O . PHE A 1 117 ? 5.009 6.992 -9.181 1.00 94.75 117 PHE A O 1
ATOM 917 N N . LEU A 1 118 ? 6.539 8.269 -10.218 1.00 96.75 118 LEU A N 1
ATOM 918 C CA . LEU A 1 118 ? 6.830 9.122 -9.061 1.00 96.75 118 LEU A CA 1
ATOM 919 C C . LEU A 1 118 ? 5.583 9.849 -8.545 1.00 96.75 118 LEU A C 1
ATOM 921 O O . LEU A 1 118 ? 5.282 9.802 -7.352 1.00 96.75 118 LEU A O 1
ATOM 925 N N . LEU A 1 119 ? 4.829 10.504 -9.433 1.00 96.06 119 LEU A N 1
ATOM 926 C CA . LEU A 1 119 ? 3.625 11.244 -9.042 1.00 96.06 119 LEU A CA 1
ATOM 927 C C . LEU A 1 119 ? 2.563 10.332 -8.420 1.00 96.06 119 LEU A C 1
ATOM 929 O O . LEU A 1 119 ? 1.933 10.715 -7.436 1.00 96.06 119 LEU A O 1
ATOM 933 N N . THR A 1 120 ? 2.386 9.128 -8.961 1.00 93.12 120 THR A N 1
ATOM 934 C CA . THR A 1 120 ? 1.344 8.203 -8.507 1.00 93.12 120 THR A CA 1
ATOM 935 C C . THR A 1 120 ? 1.764 7.433 -7.259 1.00 93.12 120 THR A C 1
ATOM 937 O O . THR A 1 120 ? 1.082 7.495 -6.239 1.00 93.12 120 THR A O 1
ATOM 940 N N . PHE A 1 121 ? 2.867 6.687 -7.334 1.00 93.44 121 PHE A N 1
ATOM 941 C CA . PHE A 1 121 ? 3.225 5.674 -6.338 1.00 93.44 121 PHE A CA 1
ATOM 942 C C . PHE A 1 121 ? 4.080 6.225 -5.211 1.00 93.44 121 PHE A C 1
ATOM 944 O O . PHE A 1 121 ? 3.877 5.860 -4.053 1.00 93.44 121 PHE A O 1
ATOM 951 N N . VAL A 1 122 ? 4.973 7.160 -5.522 1.00 95.88 122 VAL A N 1
ATOM 952 C CA . VAL A 1 122 ? 5.830 7.761 -4.501 1.00 95.88 122 VAL A CA 1
ATOM 953 C C . VAL A 1 122 ? 5.088 8.881 -3.787 1.00 95.88 122 VAL A C 1
ATOM 955 O O . VAL A 1 122 ? 4.903 8.823 -2.575 1.00 95.88 122 VAL A O 1
ATOM 958 N N . PHE A 1 123 ? 4.608 9.884 -4.522 1.00 97.38 123 PHE A N 1
ATOM 959 C CA . PHE A 1 123 ? 4.005 11.067 -3.910 1.00 97.38 123 PHE A CA 1
ATOM 960 C C . PHE A 1 123 ? 2.525 10.879 -3.575 1.00 97.38 123 PHE A C 1
ATOM 962 O O . PHE A 1 123 ? 2.136 11.083 -2.426 1.00 97.38 123 PHE A O 1
ATOM 969 N N . GLY A 1 124 ? 1.700 10.468 -4.543 1.00 97.12 124 GLY A N 1
ATOM 970 C CA . GLY A 1 124 ? 0.259 10.300 -4.345 1.00 97.12 124 GLY A CA 1
ATOM 971 C C . GLY A 1 124 ? -0.057 9.249 -3.283 1.00 97.12 124 GLY A C 1
ATOM 972 O O . GLY A 1 124 ? -0.644 9.553 -2.243 1.00 97.12 124 GLY A O 1
ATOM 973 N N . PHE A 1 125 ? 0.390 8.015 -3.509 1.00 96.81 125 PHE A N 1
ATOM 974 C CA . PHE A 1 125 ? 0.211 6.935 -2.546 1.00 96.81 125 PHE A CA 1
ATOM 975 C C . PHE A 1 125 ? 0.986 7.163 -1.250 1.00 96.81 125 PHE A C 1
ATOM 977 O O . PHE A 1 125 ? 0.419 6.940 -0.184 1.00 96.81 125 PHE A O 1
ATOM 984 N N . GLY A 1 126 ? 2.214 7.692 -1.302 1.00 97.62 126 GLY A N 1
ATOM 985 C CA . GLY A 1 126 ? 2.960 8.062 -0.096 1.00 97.62 126 GLY A CA 1
ATOM 986 C C . GLY A 1 126 ? 2.180 9.014 0.815 1.00 97.62 126 GLY A C 1
ATOM 987 O O . GLY A 1 126 ? 2.082 8.770 2.019 1.00 97.62 126 GLY A O 1
ATOM 988 N N . ALA A 1 127 ? 1.543 10.046 0.252 1.00 98.31 127 ALA A N 1
ATOM 989 C CA . ALA A 1 127 ? 0.681 10.951 1.009 1.00 98.31 127 ALA A CA 1
ATOM 990 C C . ALA A 1 127 ? -0.535 10.224 1.606 1.00 98.31 127 ALA A C 1
ATOM 992 O O . ALA A 1 127 ? -0.842 10.402 2.786 1.00 98.31 127 ALA A O 1
ATOM 993 N N . ILE A 1 128 ? -1.198 9.363 0.825 1.00 98.12 128 ILE A N 1
ATOM 994 C CA . ILE A 1 128 ? -2.336 8.556 1.295 1.00 98.12 128 ILE A CA 1
ATOM 995 C C . ILE A 1 128 ? -1.925 7.653 2.465 1.00 98.12 128 ILE A C 1
ATOM 997 O O . ILE A 1 128 ? -2.670 7.551 3.439 1.00 98.12 128 ILE A O 1
ATOM 1001 N N . TRP A 1 129 ? -0.744 7.034 2.417 1.00 98.19 129 TRP A N 1
ATOM 1002 C CA . TRP A 1 129 ? -0.260 6.161 3.487 1.00 98.19 129 TRP A CA 1
ATOM 1003 C C . TRP A 1 129 ? 0.025 6.919 4.779 1.00 98.19 129 TRP A C 1
ATOM 1005 O O . TRP A 1 129 ? -0.376 6.488 5.861 1.00 98.19 129 TRP A O 1
ATOM 1015 N N . VAL A 1 130 ? 0.640 8.097 4.686 1.00 98.06 130 VAL A N 1
ATOM 1016 C CA . VAL A 1 130 ? 0.864 8.951 5.860 1.00 98.06 130 VAL A CA 1
ATOM 1017 C C . VAL A 1 130 ? -0.468 9.426 6.453 1.00 98.06 130 VAL A C 1
ATOM 1019 O O . VAL A 1 130 ? -0.669 9.352 7.668 1.00 98.06 130 VAL A O 1
ATOM 1022 N N . LEU A 1 131 ? -1.421 9.840 5.613 1.00 98.38 131 LEU A N 1
ATOM 1023 C CA . LEU A 1 131 ? -2.762 10.230 6.059 1.00 98.38 131 LEU A CA 1
ATOM 1024 C C . LEU A 1 131 ? -3.535 9.060 6.677 1.00 98.38 131 LEU A C 1
ATOM 1026 O O . LEU A 1 131 ? -4.270 9.257 7.644 1.00 98.38 131 LEU A O 1
ATOM 1030 N N . ALA A 1 132 ? -3.350 7.838 6.181 1.00 98.38 132 ALA A N 1
ATOM 1031 C CA . ALA A 1 132 ? -3.932 6.644 6.778 1.00 98.38 132 ALA A CA 1
ATOM 1032 C C . ALA A 1 132 ? -3.363 6.373 8.178 1.00 98.38 132 ALA A C 1
ATOM 1034 O O . ALA A 1 132 ? -4.118 6.028 9.086 1.00 98.38 132 ALA A O 1
ATOM 1035 N N . ALA A 1 133 ? -2.062 6.592 8.393 1.00 98.06 133 ALA A N 1
ATOM 1036 C CA . ALA A 1 133 ? -1.461 6.477 9.721 1.00 98.06 133 ALA A CA 1
ATOM 1037 C C . ALA A 1 133 ? -2.058 7.513 10.686 1.00 98.06 133 ALA A C 1
ATOM 1039 O O . ALA A 1 133 ? -2.447 7.165 11.803 1.00 98.06 133 ALA A O 1
ATOM 1040 N N . ALA A 1 134 ? -2.204 8.763 10.233 1.00 98.00 134 ALA A N 1
ATOM 1041 C CA . ALA A 1 134 ? -2.867 9.814 10.999 1.00 98.00 134 ALA A CA 1
ATOM 1042 C C . ALA A 1 134 ? -4.325 9.442 11.312 1.00 98.00 134 ALA A C 1
ATOM 1044 O O . ALA A 1 134 ? -4.734 9.457 12.468 1.00 98.00 134 ALA A O 1
ATOM 1045 N N . GLY A 1 135 ? -5.100 9.012 10.315 1.00 98.06 135 GLY A N 1
ATOM 1046 C CA . GLY A 1 135 ? -6.483 8.578 10.506 1.00 98.06 135 GLY A CA 1
ATOM 1047 C C . GLY A 1 135 ? -6.621 7.382 11.454 1.00 98.06 135 GLY A C 1
ATOM 1048 O O . GLY A 1 135 ? -7.584 7.316 12.217 1.00 98.06 135 GLY A O 1
ATOM 1049 N N . ALA A 1 136 ? -5.649 6.466 11.470 1.00 97.81 136 ALA A N 1
ATOM 1050 C CA . ALA A 1 136 ? -5.617 5.349 12.409 1.00 97.81 136 ALA A CA 1
ATOM 1051 C C . ALA A 1 136 ? -5.399 5.807 13.863 1.00 97.81 136 ALA A C 1
ATOM 1053 O O . ALA A 1 136 ? -5.986 5.212 14.766 1.00 97.81 136 ALA A O 1
ATOM 1054 N N . LEU A 1 137 ? -4.643 6.889 14.108 1.00 97.12 137 LEU A N 1
ATOM 1055 C CA . LEU A 1 137 ? -4.511 7.486 15.450 1.00 97.12 137 LEU A CA 1
ATOM 1056 C C . LEU A 1 137 ? -5.859 7.989 15.987 1.00 97.12 137 LEU A C 1
ATOM 1058 O O . LEU A 1 137 ? -6.119 7.879 17.183 1.00 97.12 137 LEU A O 1
ATOM 1062 N N . TYR A 1 138 ? -6.726 8.475 15.097 1.00 96.19 138 TYR A N 1
ATOM 1063 C CA . TYR A 1 138 ? -8.091 8.911 15.410 1.00 96.19 138 TYR A CA 1
ATOM 1064 C C . TYR A 1 138 ? -9.140 7.802 15.239 1.00 96.19 138 TYR A C 1
ATOM 1066 O O . TYR A 1 138 ? -10.336 8.080 15.266 1.00 96.19 138 TYR A O 1
ATOM 1074 N N . GLN A 1 139 ? -8.713 6.546 15.060 1.00 95.38 139 GLN A N 1
ATOM 1075 C CA . GLN A 1 139 ? -9.590 5.376 14.926 1.00 95.38 139 GLN A CA 1
ATOM 1076 C C . GLN A 1 139 ? -10.614 5.496 13.781 1.00 95.38 139 GLN A C 1
ATOM 1078 O O . GLN A 1 139 ? -11.681 4.880 13.818 1.00 95.38 139 GLN A O 1
ATOM 1083 N N . LEU A 1 140 ? -10.284 6.257 12.730 1.00 96.50 140 LEU A N 1
ATOM 1084 C CA . LEU A 1 140 ? -11.151 6.408 11.566 1.00 96.50 140 LEU A CA 1
ATOM 1085 C C . LEU A 1 140 ? -11.278 5.068 10.835 1.00 96.50 140 LEU A C 1
ATOM 1087 O O . LEU A 1 140 ? -10.281 4.452 10.438 1.00 96.50 140 LEU A O 1
ATOM 1091 N N . ARG A 1 141 ? -12.516 4.620 10.592 1.00 95.94 141 ARG A N 1
ATOM 1092 C CA . ARG A 1 141 ? -12.767 3.334 9.920 1.00 95.94 141 ARG A CA 1
ATOM 1093 C C . ARG A 1 141 ? -12.150 3.288 8.532 1.00 95.94 141 ARG A C 1
ATOM 1095 O O . ARG A 1 141 ? -11.520 2.295 8.185 1.00 95.94 141 ARG A O 1
ATOM 1102 N N . ILE A 1 142 ? -12.277 4.374 7.770 1.00 97.56 142 ILE A N 1
ATOM 1103 C CA . ILE A 1 142 ? -11.737 4.478 6.406 1.00 97.56 142 ILE A CA 1
ATOM 1104 C C . ILE A 1 142 ? -10.211 4.326 6.363 1.00 97.56 142 ILE A C 1
ATOM 1106 O O . ILE A 1 142 ? -9.679 3.737 5.429 1.00 97.56 142 ILE A O 1
ATOM 1110 N N . ALA A 1 143 ? -9.501 4.769 7.406 1.00 98.00 143 ALA A N 1
ATOM 1111 C CA . ALA A 1 143 ? -8.054 4.602 7.485 1.00 98.00 143 ALA A CA 1
ATOM 1112 C C . ALA A 1 143 ? -7.672 3.120 7.579 1.00 98.00 143 ALA A C 1
ATOM 1114 O O . ALA A 1 143 ? -6.678 2.691 7.006 1.00 98.00 143 ALA A O 1
ATOM 1115 N N . ASN A 1 144 ? -8.504 2.306 8.231 1.00 98.12 144 ASN A N 1
ATOM 1116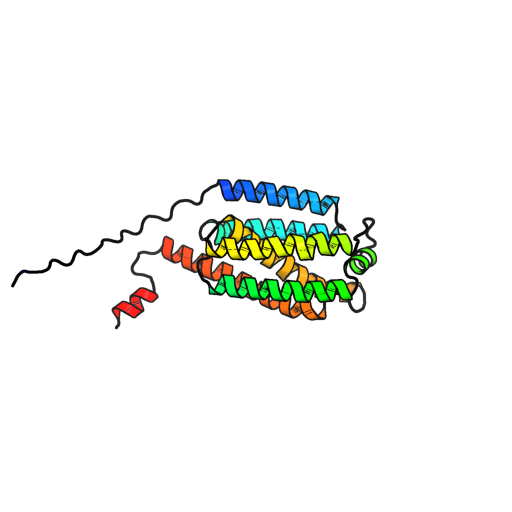 C CA . ASN A 1 144 ? -8.247 0.880 8.391 1.00 98.12 144 ASN A CA 1
ATOM 1117 C C . ASN A 1 144 ? -8.369 0.112 7.062 1.00 98.12 144 ASN A C 1
ATOM 1119 O O . ASN A 1 144 ? -7.664 -0.880 6.890 1.00 98.12 144 ASN A O 1
ATOM 1123 N N . TYR A 1 145 ? -9.185 0.584 6.108 1.00 98.56 145 TYR A N 1
ATOM 1124 C CA . TYR A 1 145 ? -9.134 0.080 4.731 1.00 98.56 145 TYR A CA 1
ATOM 1125 C C . TYR A 1 1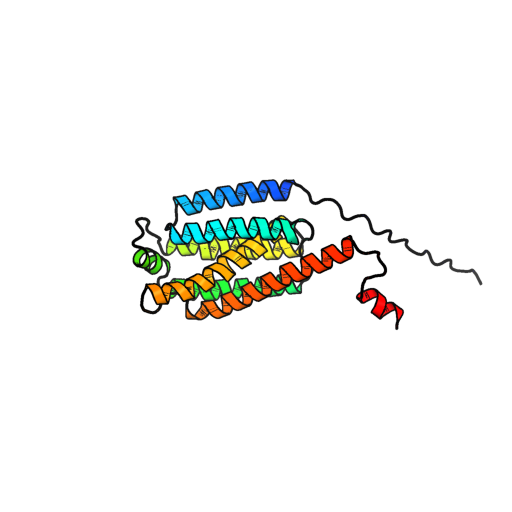45 ? -7.766 0.359 4.103 1.00 98.56 145 TYR A C 1
ATOM 1127 O O . TYR A 1 145 ? -7.166 -0.539 3.524 1.00 98.56 145 TYR A O 1
ATOM 1135 N N . LEU A 1 146 ? -7.248 1.583 4.249 1.00 98.50 146 LEU A N 1
ATOM 1136 C CA . LEU A 1 146 ? -5.961 1.973 3.669 1.00 98.50 146 LEU A CA 1
ATOM 1137 C C . LEU A 1 146 ? -4.786 1.213 4.296 1.00 98.50 146 LEU A C 1
ATOM 1139 O O . LEU A 1 146 ? -3.858 0.854 3.578 1.00 98.50 146 LEU A O 1
ATOM 1143 N N . LEU A 1 147 ? -4.850 0.887 5.592 1.00 98.56 147 LEU A N 1
ATOM 1144 C CA . LEU A 1 147 ? -3.883 -0.009 6.238 1.00 98.56 147 LEU A CA 1
ATOM 1145 C C . LEU A 1 147 ? -3.890 -1.396 5.578 1.00 98.56 147 LEU A C 1
ATOM 1147 O O . LEU A 1 147 ? -2.826 -1.927 5.270 1.00 98.56 147 LEU A O 1
ATOM 1151 N N . TRP A 1 148 ? -5.072 -1.969 5.326 1.00 98.69 148 TRP A N 1
ATOM 1152 C CA . TRP A 1 148 ? -5.204 -3.254 4.632 1.00 98.69 148 TRP A CA 1
ATOM 1153 C C . TRP A 1 148 ? -4.755 -3.190 3.175 1.00 98.69 148 TRP A C 1
ATOM 1155 O O . TRP A 1 148 ? -4.075 -4.102 2.708 1.00 98.69 148 TRP A O 1
ATOM 1165 N N . PHE A 1 149 ? -5.113 -2.123 2.464 1.00 98.56 149 PHE A N 1
ATOM 1166 C CA . PHE A 1 149 ? -4.767 -1.956 1.059 1.00 98.56 149 PHE A CA 1
ATOM 1167 C C . PHE A 1 149 ? -3.266 -1.777 0.869 1.00 98.56 149 PHE A C 1
ATOM 1169 O O . PHE A 1 149 ? -2.679 -2.432 0.012 1.00 98.56 149 PHE A O 1
ATOM 1176 N N . TYR A 1 150 ? -2.629 -0.993 1.734 1.00 98.44 150 TYR A N 1
ATOM 1177 C CA . TYR A 1 150 ? -1.180 -0.944 1.818 1.00 98.44 150 TYR A CA 1
ATOM 1178 C C . TYR A 1 150 ? -0.597 -2.331 2.116 1.00 98.44 150 TYR A C 1
ATOM 1180 O O . TYR A 1 150 ? 0.239 -2.815 1.360 1.00 98.44 150 TYR A O 1
ATOM 1188 N N . ALA A 1 151 ? -1.056 -2.992 3.186 1.00 98.38 151 ALA A N 1
ATOM 1189 C CA . ALA A 1 151 ? -0.468 -4.247 3.638 1.00 98.38 151 ALA A CA 1
ATOM 1190 C C . ALA A 1 151 ? -0.527 -5.325 2.546 1.00 98.38 151 ALA A C 1
ATOM 1192 O O . ALA A 1 151 ? 0.454 -6.022 2.311 1.00 98.38 151 ALA A O 1
ATOM 1193 N N . LEU A 1 152 ? -1.649 -5.444 1.841 1.00 98.00 152 LEU A N 1
ATOM 1194 C CA . LEU A 1 152 ? -1.832 -6.462 0.811 1.00 98.00 152 LEU A CA 1
ATOM 1195 C C . LEU A 1 152 ? -1.266 -6.045 -0.545 1.00 98.00 152 LEU A C 1
ATOM 1197 O O . LEU A 1 152 ? -0.610 -6.856 -1.186 1.00 98.00 152 LEU A O 1
ATOM 1201 N N . GLY A 1 153 ? -1.527 -4.815 -0.983 1.00 94.94 153 GLY A N 1
ATOM 1202 C CA . GLY A 1 153 ? -1.145 -4.333 -2.306 1.00 94.94 153 GLY A CA 1
ATOM 1203 C C . GLY A 1 153 ? 0.315 -3.954 -2.368 1.00 94.94 153 GLY A C 1
ATOM 1204 O O . GLY A 1 153 ? 1.122 -4.724 -2.881 1.00 94.94 153 GLY A O 1
ATOM 1205 N N . ALA A 1 154 ? 0.632 -2.782 -1.820 1.00 92.94 154 ALA A N 1
ATOM 1206 C CA . ALA A 1 154 ? 1.985 -2.241 -1.834 1.00 92.94 154 ALA A CA 1
ATOM 1207 C C . ALA A 1 154 ? 2.968 -3.156 -1.083 1.00 92.94 154 ALA A C 1
ATOM 1209 O O . ALA A 1 154 ? 4.086 -3.334 -1.535 1.00 92.94 154 ALA A O 1
ATOM 1210 N N . GLY A 1 155 ? 2.499 -3.803 -0.011 1.00 94.06 155 GLY A N 1
ATOM 1211 C CA . GLY A 1 155 ? 3.223 -4.768 0.808 1.00 94.06 155 GLY A CA 1
ATOM 1212 C C . GLY A 1 155 ? 3.370 -6.160 0.186 1.00 94.06 155 GLY A C 1
ATOM 1213 O O . GLY A 1 155 ? 4.349 -6.472 -0.485 1.00 94.06 155 GLY A O 1
ATOM 1214 N N . LEU A 1 156 ? 2.418 -7.042 0.498 1.00 96.94 156 LEU A N 1
ATOM 1215 C CA . LEU A 1 156 ? 2.541 -8.490 0.310 1.00 96.94 156 LEU A CA 1
ATOM 1216 C C . LEU A 1 156 ? 2.611 -8.893 -1.166 1.00 96.94 156 LEU A C 1
ATOM 1218 O O . LEU A 1 156 ? 3.529 -9.604 -1.568 1.00 96.94 156 LEU A O 1
ATOM 1222 N N . ILE A 1 157 ? 1.629 -8.469 -1.965 1.00 96.25 157 ILE A N 1
ATOM 1223 C CA . ILE A 1 157 ? 1.500 -8.894 -3.363 1.00 96.25 157 ILE A CA 1
ATOM 1224 C C . ILE A 1 157 ? 2.600 -8.251 -4.214 1.00 96.25 157 ILE A C 1
ATOM 1226 O O . ILE A 1 157 ? 3.180 -8.936 -5.060 1.00 96.25 157 ILE A O 1
ATOM 1230 N N . ASN A 1 158 ? 2.943 -6.981 -3.963 1.00 94.62 158 ASN A N 1
ATOM 1231 C CA . ASN A 1 158 ? 4.076 -6.344 -4.632 1.00 94.62 158 ASN A CA 1
ATOM 1232 C C . ASN A 1 158 ? 5.376 -7.098 -4.335 1.00 94.62 158 ASN A C 1
ATOM 1234 O O . ASN A 1 158 ? 6.050 -7.539 -5.259 1.00 94.62 158 ASN A O 1
ATOM 1238 N N . ALA A 1 159 ? 5.685 -7.351 -3.058 1.00 95.75 159 ALA A N 1
ATOM 1239 C CA . ALA A 1 159 ? 6.915 -8.044 -2.682 1.00 95.75 159 ALA A CA 1
ATOM 1240 C C . ALA A 1 159 ? 7.029 -9.435 -3.326 1.00 95.75 159 ALA A C 1
ATOM 1242 O O . ALA A 1 159 ? 8.088 -9.787 -3.836 1.00 95.75 159 ALA A O 1
ATOM 1243 N N . ILE A 1 160 ? 5.933 -10.206 -3.371 1.00 96.50 160 ILE A N 1
ATOM 1244 C CA . ILE A 1 160 ? 5.893 -11.491 -4.088 1.00 96.50 160 ILE A CA 1
ATOM 1245 C C . ILE A 1 160 ? 6.222 -11.298 -5.573 1.00 96.50 160 ILE A C 1
ATOM 1247 O O . ILE A 1 160 ? 7.007 -12.062 -6.134 1.00 96.50 160 ILE A O 1
ATOM 1251 N N . SER A 1 161 ? 5.671 -10.261 -6.204 1.00 95.19 161 SER A N 1
ATOM 1252 C CA . SER A 1 161 ? 5.923 -9.954 -7.615 1.00 95.19 161 SER A CA 1
ATOM 1253 C C . SER A 1 161 ? 7.409 -9.690 -7.884 1.00 95.19 161 SER A C 1
ATOM 1255 O O . SER A 1 161 ? 7.943 -10.212 -8.858 1.00 95.19 161 SER A O 1
ATOM 1257 N N . HIS A 1 162 ? 8.118 -9.014 -6.975 1.00 96.75 162 HIS A N 1
ATOM 1258 C CA . HIS A 1 162 ? 9.568 -8.793 -7.087 1.00 96.75 162 HIS A CA 1
ATOM 1259 C C . HIS A 1 162 ? 10.428 -10.044 -6.878 1.00 96.75 162 HIS A C 1
ATOM 1261 O O . HIS A 1 162 ? 11.606 -10.011 -7.214 1.00 96.75 162 HIS A O 1
ATOM 1267 N N . PHE A 1 163 ? 9.870 -11.156 -6.395 1.00 96.88 163 PHE A N 1
ATOM 1268 C CA . PHE A 1 163 ? 10.541 -12.461 -6.440 1.00 96.88 163 PHE A CA 1
ATOM 1269 C C . PHE A 1 163 ? 10.206 -13.248 -7.711 1.00 96.88 163 PHE A C 1
ATOM 1271 O O . PHE A 1 163 ? 11.030 -14.023 -8.190 1.00 96.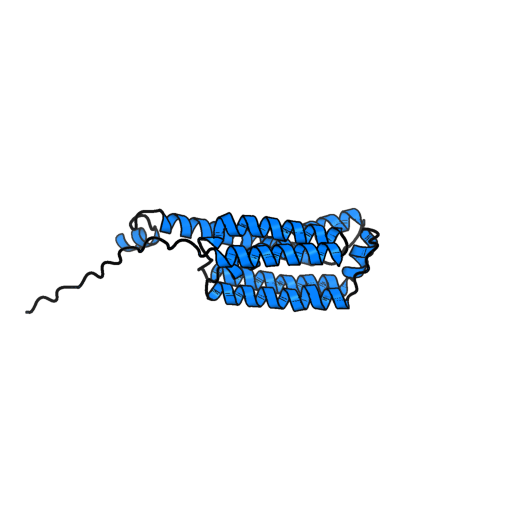88 163 PHE A O 1
ATOM 1278 N N . VAL A 1 164 ? 9.018 -13.037 -8.281 1.00 96.56 164 VAL A N 1
ATOM 1279 C CA . VAL A 1 164 ? 8.560 -13.724 -9.497 1.00 96.56 164 VAL A CA 1
ATOM 1280 C C . VAL A 1 164 ? 9.152 -13.095 -10.762 1.00 96.56 164 VAL A C 1
ATOM 1282 O O . VAL A 1 164 ? 9.639 -13.809 -11.634 1.00 96.56 164 VAL A O 1
ATOM 1285 N N . PHE A 1 165 ? 9.146 -11.767 -10.878 1.00 96.06 165 PHE A N 1
ATOM 1286 C CA . PHE A 1 165 ? 9.586 -11.057 -12.083 1.00 96.06 165 PHE A CA 1
ATOM 1287 C C . PHE A 1 165 ? 11.055 -11.297 -12.463 1.00 96.06 165 PHE A C 1
ATOM 1289 O O . PHE A 1 165 ? 11.299 -11.527 -13.646 1.00 96.06 165 PHE A O 1
ATOM 1296 N N . PRO A 1 166 ? 12.027 -11.355 -11.529 1.00 96.38 166 PRO A N 1
ATOM 1297 C CA . PRO A 1 166 ? 13.397 -11.755 -11.858 1.00 96.38 166 PRO A CA 1
ATOM 1298 C C . PRO A 1 166 ? 13.497 -13.132 -12.522 1.00 96.38 166 PRO A C 1
ATOM 1300 O O . PRO A 1 166 ? 14.298 -13.326 -13.434 1.00 96.38 166 PRO A O 1
ATOM 1303 N N . ILE A 1 167 ? 12.666 -14.088 -12.086 1.00 97.19 167 ILE A N 1
ATOM 1304 C CA . ILE A 1 167 ? 12.635 -15.450 -12.638 1.00 97.19 167 ILE A CA 1
ATOM 1305 C C . ILE A 1 167 ? 12.098 -15.418 -14.071 1.00 97.19 167 ILE A C 1
ATOM 1307 O O . ILE A 1 167 ? 12.664 -16.065 -14.946 1.00 97.19 167 ILE A O 1
ATOM 1311 N N . LEU A 1 168 ? 11.042 -14.636 -14.320 1.00 95.62 168 LEU A N 1
ATOM 1312 C CA . LEU A 1 168 ? 10.471 -14.461 -15.660 1.00 95.62 168 LEU A CA 1
ATOM 1313 C C . LEU A 1 168 ? 11.427 -13.727 -16.608 1.00 95.62 168 LEU A C 1
ATOM 1315 O O . LEU A 1 168 ? 11.537 -14.096 -17.773 1.00 95.62 168 LEU A O 1
ATOM 1319 N N . LYS A 1 169 ? 12.122 -12.703 -16.104 1.00 94.81 169 LYS A N 1
ATOM 1320 C CA . LYS A 1 169 ? 13.083 -11.902 -16.868 1.00 94.81 169 LYS A CA 1
ATOM 1321 C C . LYS A 1 169 ? 14.393 -12.651 -17.139 1.00 94.81 169 LYS A C 1
ATOM 1323 O O . LYS A 1 169 ? 15.071 -12.360 -18.118 1.00 94.81 169 LYS A O 1
ATOM 1328 N N . GLY A 1 170 ? 14.771 -13.590 -16.269 1.00 95.50 170 GLY A N 1
ATOM 1329 C CA . GLY A 1 170 ? 16.070 -14.265 -16.319 1.00 95.50 170 GLY A CA 1
ATOM 1330 C C . GLY A 1 170 ? 17.222 -13.412 -15.774 1.00 95.50 170 GLY A C 1
ATOM 1331 O O . GLY A 1 170 ? 18.355 -13.542 -16.231 1.00 95.50 170 GLY A O 1
ATOM 1332 N N . GLY A 1 171 ? 16.953 -12.521 -14.816 1.00 94.69 171 GLY A N 1
ATOM 1333 C CA . GLY A 1 171 ? 17.960 -11.612 -14.269 1.00 94.69 171 GLY A CA 1
ATOM 1334 C C . GLY A 1 171 ? 17.401 -10.662 -13.217 1.00 94.69 171 GLY A C 1
ATOM 1335 O O . GLY A 1 171 ? 16.270 -10.810 -12.768 1.00 94.69 171 GLY A O 1
ATOM 1336 N N . TYR A 1 172 ? 18.198 -9.671 -12.815 1.00 96.38 172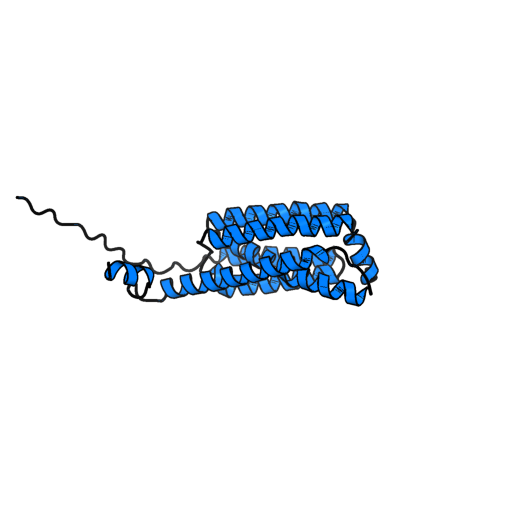 TYR A N 1
ATOM 1337 C CA . TYR A 1 172 ? 17.757 -8.651 -11.863 1.00 96.38 172 TYR A CA 1
ATOM 1338 C C . TYR A 1 172 ? 16.507 -7.910 -12.366 1.00 96.38 172 TYR A C 1
ATOM 1340 O O . TYR A 1 172 ? 16.439 -7.482 -13.525 1.00 96.38 172 TYR A O 1
ATOM 1348 N N . PHE A 1 173 ? 15.546 -7.724 -11.462 1.00 97.69 173 PHE A N 1
ATOM 1349 C CA . PHE A 1 173 ? 14.373 -6.885 -11.666 1.00 97.69 173 PHE A CA 1
ATOM 1350 C C . PHE A 1 173 ? 14.326 -5.816 -10.561 1.00 97.69 173 PHE A C 1
ATOM 1352 O O . PHE A 1 173 ? 14.523 -6.172 -9.393 1.00 97.69 173 PHE A O 1
ATOM 1359 N N . PRO A 1 174 ? 14.080 -4.534 -10.891 1.00 97.81 174 PRO A N 1
ATOM 1360 C CA . PRO A 1 174 ? 14.099 -3.451 -9.910 1.00 97.81 174 PRO A CA 1
ATOM 1361 C C . PRO A 1 174 ? 13.177 -3.716 -8.722 1.00 97.81 174 PRO A C 1
ATOM 1363 O O . PRO A 1 174 ? 12.038 -4.131 -8.920 1.00 97.81 174 PRO A O 1
ATOM 1366 N N . GLY A 1 175 ? 13.671 -3.502 -7.500 1.00 96.88 175 GLY A N 1
ATOM 1367 C CA . GLY A 1 175 ? 12.931 -3.742 -6.255 1.00 96.88 175 GLY A CA 1
ATOM 1368 C C . GLY A 1 175 ? 13.219 -5.097 -5.595 1.00 96.88 175 GLY A C 1
ATOM 1369 O O . GLY A 1 175 ? 12.758 -5.337 -4.479 1.00 96.88 175 GLY A O 1
ATOM 1370 N N . LEU A 1 176 ? 13.988 -5.986 -6.237 1.00 97.44 176 LEU A N 1
ATOM 1371 C CA . LEU A 1 176 ? 14.333 -7.305 -5.695 1.00 97.44 176 LEU A CA 1
ATOM 1372 C C . LEU A 1 176 ? 15.073 -7.226 -4.350 1.00 97.44 176 LEU A C 1
ATOM 1374 O O . LEU A 1 176 ? 14.770 -8.004 -3.442 1.00 97.44 176 LEU A O 1
ATOM 1378 N N . TYR A 1 177 ? 16.039 -6.317 -4.190 1.00 96.44 177 TYR A N 1
ATOM 1379 C CA . TYR A 1 177 ? 16.878 -6.299 -2.986 1.00 96.44 177 TYR A CA 1
ATOM 1380 C C . TYR A 1 177 ? 16.098 -5.872 -1.743 1.00 96.44 177 TYR A C 1
ATOM 1382 O O . TYR A 1 177 ? 16.327 -6.380 -0.642 1.00 96.44 177 TYR A O 1
ATOM 1390 N N . THR A 1 178 ? 15.143 -4.966 -1.913 1.00 97.25 178 THR A N 1
ATOM 1391 C CA . THR A 1 178 ? 14.323 -4.424 -0.825 1.00 97.25 178 THR A CA 1
ATOM 1392 C C . THR A 1 178 ? 13.002 -5.172 -0.623 1.00 97.25 178 THR A C 1
ATOM 1394 O O . THR A 1 178 ? 12.387 -5.024 0.440 1.00 97.25 178 THR A O 1
ATOM 1397 N N . ALA A 1 179 ? 12.595 -6.039 -1.562 1.00 95.75 179 ALA A N 1
ATOM 1398 C CA . ALA A 1 179 ? 11.354 -6.819 -1.495 1.00 95.75 179 ALA A CA 1
ATOM 1399 C C . ALA A 1 179 ? 11.216 -7.636 -0.200 1.00 95.75 179 ALA A C 1
ATOM 1401 O O . ALA A 1 179 ? 10.131 -7.706 0.375 1.00 95.75 179 ALA A O 1
ATOM 1402 N N . SER A 1 180 ? 12.309 -8.208 0.315 1.00 94.75 180 SER A N 1
ATOM 1403 C CA . SER A 1 180 ? 12.299 -8.992 1.562 1.00 94.75 180 SER A CA 1
ATOM 1404 C C . SER A 1 180 ? 11.876 -8.166 2.777 1.00 94.75 180 SER A C 1
ATOM 1406 O O . SER A 1 180 ? 11.045 -8.607 3.572 1.00 94.75 180 SER A O 1
ATOM 1408 N N . GLY A 1 181 ? 12.418 -6.951 2.919 1.00 92.44 181 GLY A N 1
ATOM 1409 C CA . GLY A 1 181 ? 12.028 -6.045 4.002 1.00 92.44 181 GLY A CA 1
ATOM 1410 C C . GLY A 1 181 ? 10.553 -5.675 3.890 1.00 92.44 181 GLY A C 1
ATOM 1411 O O . GLY A 1 181 ? 9.815 -5.697 4.875 1.00 92.44 181 GLY A O 1
ATOM 1412 N N . HIS A 1 182 ? 10.105 -5.438 2.661 1.00 90.62 182 HIS A N 1
ATOM 1413 C CA . HIS A 1 182 ? 8.721 -5.125 2.354 1.00 90.62 182 HIS A CA 1
ATOM 1414 C C . HIS A 1 182 ? 7.752 -6.268 2.710 1.00 90.62 182 HIS A C 1
ATOM 1416 O O . HIS A 1 182 ? 6.739 -6.054 3.383 1.00 90.62 182 HIS A O 1
ATOM 1422 N N . LEU A 1 183 ? 8.123 -7.503 2.360 1.00 95.56 183 LEU A N 1
ATOM 1423 C CA . LEU A 1 183 ? 7.383 -8.720 2.682 1.00 95.56 183 LEU A CA 1
ATOM 1424 C C . LEU A 1 183 ? 7.249 -8.923 4.195 1.00 95.56 183 LEU A C 1
ATOM 1426 O O . LEU A 1 183 ? 6.148 -9.160 4.694 1.00 95.56 183 LEU A O 1
ATOM 1430 N N . ILE A 1 184 ? 8.359 -8.808 4.932 1.00 97.19 184 ILE A N 1
ATOM 1431 C CA . ILE A 1 184 ? 8.386 -8.998 6.388 1.00 97.19 184 ILE A CA 1
ATOM 1432 C C . ILE A 1 184 ? 7.494 -7.963 7.079 1.00 97.19 184 ILE A C 1
ATOM 1434 O O . ILE A 1 184 ? 6.667 -8.320 7.923 1.00 97.19 184 ILE A O 1
ATOM 1438 N N . MET A 1 185 ? 7.628 -6.687 6.708 1.00 97.06 185 MET A N 1
ATOM 1439 C CA . MET A 1 185 ? 6.849 -5.605 7.310 1.00 97.06 185 MET A CA 1
ATOM 1440 C C . MET A 1 185 ? 5.353 -5.756 7.033 1.00 97.06 185 MET A C 1
ATOM 1442 O O . MET A 1 185 ? 4.537 -5.581 7.942 1.00 97.06 185 MET A O 1
ATOM 1446 N N . SER A 1 186 ? 4.989 -6.146 5.811 1.00 96.38 186 SER A N 1
ATOM 1447 C CA . SER A 1 186 ? 3.606 -6.440 5.451 1.00 96.38 186 SER A CA 1
ATOM 1448 C C . SER A 1 186 ? 3.042 -7.635 6.229 1.00 96.38 186 SER A C 1
ATOM 1450 O O . SER A 1 186 ? 1.986 -7.516 6.853 1.00 96.38 186 SER A O 1
ATOM 1452 N N . ALA A 1 187 ? 3.750 -8.767 6.265 1.00 98.12 187 ALA A N 1
ATOM 1453 C CA . ALA A 1 187 ? 3.296 -9.962 6.973 1.00 98.12 187 ALA A CA 1
ATOM 1454 C C . ALA A 1 187 ? 3.094 -9.688 8.473 1.00 98.12 187 ALA A C 1
ATOM 1456 O O . ALA A 1 187 ? 2.079 -10.084 9.058 1.00 98.12 187 ALA A O 1
ATOM 1457 N N . LEU A 1 188 ? 4.020 -8.943 9.086 1.00 98.50 188 LEU A N 1
ATOM 1458 C CA . LEU A 1 188 ? 3.902 -8.499 10.471 1.00 98.50 188 LEU A CA 1
ATOM 1459 C C . LEU A 1 188 ? 2.682 -7.591 10.675 1.00 98.50 188 LEU A C 1
ATOM 1461 O O . LEU A 1 188 ? 1.930 -7.777 11.633 1.00 98.50 188 LEU A O 1
ATOM 1465 N N . LEU A 1 189 ? 2.462 -6.625 9.783 1.00 98.56 189 LEU A N 1
ATOM 1466 C CA . LEU A 1 189 ? 1.316 -5.724 9.854 1.00 98.56 189 LEU A CA 1
ATOM 1467 C C . LEU A 1 189 ? -0.013 -6.480 9.727 1.00 98.56 189 LEU A C 1
ATOM 1469 O O . LEU A 1 189 ? -0.907 -6.269 10.545 1.00 98.56 189 LEU A O 1
ATOM 1473 N N . ILE A 1 190 ? -0.131 -7.397 8.764 1.00 98.62 190 ILE A N 1
ATOM 1474 C CA . ILE A 1 190 ? -1.314 -8.253 8.575 1.00 98.62 190 ILE A CA 1
ATOM 1475 C C . ILE A 1 190 ? -1.591 -9.059 9.845 1.00 98.62 190 ILE A C 1
ATOM 1477 O O . ILE A 1 190 ? -2.717 -9.058 10.349 1.00 98.62 190 ILE A O 1
ATOM 1481 N N . HIS A 1 191 ? -0.561 -9.701 10.404 1.00 98.62 191 HIS A N 1
ATOM 1482 C CA . HIS A 1 191 ? -0.687 -10.451 11.651 1.00 98.62 191 HIS A CA 1
ATOM 1483 C C . HIS A 1 191 ? -1.230 -9.572 12.786 1.00 98.62 191 HIS A C 1
ATOM 1485 O O . HIS A 1 191 ? -2.136 -9.979 13.518 1.00 98.62 191 HIS A O 1
ATOM 1491 N N . LEU A 1 192 ? -0.710 -8.352 12.924 1.00 98.56 192 LEU A N 1
ATOM 1492 C CA . LEU A 1 192 ? -1.136 -7.422 13.964 1.00 98.56 192 LEU A CA 1
ATOM 1493 C C . LEU A 1 192 ? -2.566 -6.906 13.762 1.00 98.56 192 LEU A C 1
ATOM 1495 O O . LEU A 1 192 ? -3.309 -6.832 14.741 1.00 98.56 192 LEU A O 1
ATOM 1499 N N . LEU A 1 193 ? -2.972 -6.607 12.524 1.00 98.44 193 LEU A N 1
ATOM 1500 C CA . LEU A 1 193 ? -4.340 -6.195 12.188 1.00 98.44 193 LEU A CA 1
ATOM 1501 C C . LEU A 1 193 ? -5.357 -7.280 12.564 1.00 98.44 193 LEU A C 1
ATOM 1503 O O . LEU A 1 193 ? -6.372 -6.997 13.204 1.00 98.44 193 LEU A O 1
ATOM 1507 N N . ILE A 1 194 ? -5.055 -8.534 12.220 1.00 98.31 194 ILE A N 1
ATOM 1508 C CA . ILE A 1 194 ? -5.889 -9.695 12.553 1.00 98.31 194 ILE A CA 1
ATOM 1509 C C . ILE A 1 194 ? -5.946 -9.880 14.071 1.00 98.31 194 ILE A C 1
ATOM 1511 O O . ILE A 1 194 ? -7.032 -9.920 14.653 1.00 98.31 194 ILE A O 1
ATOM 1515 N N . LYS A 1 195 ? -4.782 -9.943 14.729 1.00 97.69 195 LYS A N 1
ATOM 1516 C CA . LYS A 1 195 ? -4.675 -10.157 16.178 1.00 97.69 195 LYS A CA 1
ATOM 1517 C C . LYS A 1 195 ? -5.430 -9.093 16.970 1.00 97.69 195 LYS A C 1
ATOM 1519 O O . LYS A 1 195 ? -6.149 -9.421 17.915 1.00 97.69 195 LYS A O 1
ATOM 1524 N N . GLU A 1 196 ? -5.280 -7.824 16.599 1.00 96.38 196 GLU A N 1
ATOM 1525 C CA . GLU A 1 196 ? -5.975 -6.736 17.278 1.00 96.38 196 GLU A CA 1
ATOM 1526 C C . GLU A 1 196 ? -7.488 -6.798 17.055 1.00 96.38 196 GLU A C 1
ATOM 1528 O O . GLU A 1 196 ? -8.240 -6.659 18.020 1.00 96.38 196 GLU A O 1
ATOM 1533 N N . SER A 1 197 ? -7.939 -7.075 15.828 1.00 96.12 197 SER A N 1
ATOM 1534 C CA . SER A 1 197 ? -9.365 -7.226 15.534 1.00 96.12 197 SER A CA 1
ATOM 1535 C C . SER A 1 197 ? -10.003 -8.354 16.350 1.00 96.12 197 SER A C 1
ATOM 1537 O O . SER A 1 197 ? -11.061 -8.148 16.948 1.00 96.12 197 SER A O 1
ATOM 1539 N N . HIS A 1 198 ? -9.344 -9.514 16.455 1.00 95.56 198 HIS A N 1
ATOM 1540 C CA . HIS A 1 198 ? -9.822 -10.615 17.295 1.00 95.56 198 HIS A CA 1
ATOM 1541 C C . HIS A 1 198 ? -9.913 -10.216 18.768 1.00 95.56 198 HIS A C 1
ATOM 1543 O O . HIS A 1 198 ? -10.956 -10.434 19.376 1.00 95.56 198 HIS A O 1
ATOM 1549 N N . ARG A 1 199 ? -8.877 -9.573 19.325 1.00 94.94 199 ARG A N 1
ATOM 1550 C CA . ARG A 1 199 ? -8.878 -9.110 20.724 1.00 94.94 199 ARG A CA 1
ATOM 1551 C C . ARG A 1 199 ? -9.999 -8.104 21.006 1.00 94.94 199 ARG A C 1
ATOM 1553 O O . ARG A 1 199 ? -10.614 -8.135 22.065 1.00 94.94 199 ARG A O 1
ATOM 1560 N N . LEU A 1 200 ? -10.251 -7.175 20.085 1.00 93.38 200 LEU A N 1
ATOM 1561 C CA . LEU A 1 200 ? -11.321 -6.187 20.246 1.00 93.38 200 LEU A CA 1
ATOM 1562 C C . LEU A 1 200 ? -12.707 -6.824 20.106 1.00 93.38 200 LEU A C 1
ATOM 1564 O O . LEU A 1 200 ? -13.623 -6.446 20.832 1.00 93.38 200 LEU A O 1
ATOM 1568 N N . ARG A 1 201 ? -12.852 -7.814 19.219 1.00 92.31 201 ARG A N 1
ATOM 1569 C CA . ARG A 1 201 ? -14.082 -8.595 19.084 1.00 92.31 201 ARG A CA 1
ATOM 1570 C C . ARG A 1 201 ? -14.382 -9.388 20.350 1.00 92.31 201 ARG A C 1
ATOM 1572 O O . ARG A 1 201 ? -15.495 -9.280 20.844 1.00 92.31 201 ARG A O 1
ATOM 1579 N N . THR A 1 202 ? -13.409 -10.124 20.893 1.00 92.00 202 THR A N 1
ATOM 1580 C CA . THR A 1 202 ? -13.609 -10.916 22.118 1.00 92.00 202 THR A CA 1
ATOM 1581 C C . THR A 1 202 ? -13.975 -10.035 23.304 1.00 92.00 202 THR A C 1
ATOM 1583 O O . THR A 1 202 ? -14.900 -10.375 24.025 1.00 92.00 202 THR A O 1
ATOM 1586 N N . ARG A 1 203 ? -13.346 -8.863 23.460 1.00 88.00 203 ARG A N 1
ATOM 1587 C CA . ARG A 1 203 ? -13.725 -7.881 24.494 1.00 88.00 203 ARG A CA 1
ATOM 1588 C C . ARG A 1 203 ? -15.140 -7.325 24.322 1.00 88.00 203 ARG A C 1
ATOM 1590 O O . ARG A 1 203 ? -15.768 -6.968 25.306 1.00 88.00 203 ARG A O 1
ATOM 1597 N N . ALA A 1 204 ? -15.634 -7.226 23.090 1.00 86.00 204 ALA A N 1
ATOM 1598 C CA . ALA A 1 204 ? -16.986 -6.745 22.817 1.00 86.00 204 ALA A CA 1
ATOM 1599 C C . ALA A 1 204 ? -18.066 -7.830 22.989 1.00 86.00 204 ALA A C 1
ATOM 1601 O O . ALA A 1 204 ? -19.229 -7.486 23.177 1.00 86.00 204 ALA A O 1
ATOM 1602 N N . THR A 1 205 ? -17.706 -9.114 22.873 1.00 84.56 205 THR A N 1
ATOM 1603 C CA . THR A 1 205 ? -18.642 -10.251 22.979 1.00 84.56 205 THR A CA 1
ATOM 1604 C C . THR A 1 205 ? -18.531 -11.033 24.290 1.00 84.56 205 THR A C 1
ATOM 1606 O O . THR A 1 205 ? -19.447 -11.781 24.616 1.00 84.56 205 THR A O 1
ATOM 1609 N N . GLY A 1 206 ? -17.412 -10.920 25.007 1.00 70.44 206 GLY A N 1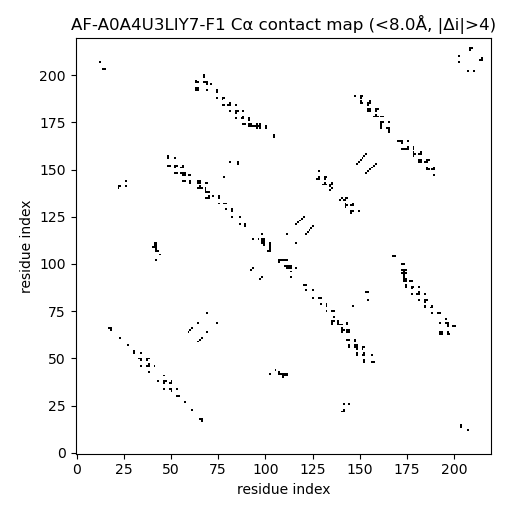
ATOM 1610 C CA . GLY A 1 206 ? -17.170 -11.561 26.300 1.00 70.44 206 GLY A CA 1
ATOM 1611 C C . GLY A 1 206 ? -17.798 -10.780 27.455 1.00 70.44 206 GLY A C 1
ATOM 1612 O O . GLY A 1 206 ? -17.980 -9.565 27.362 1.00 70.44 206 GLY A O 1
ATOM 1613 N N . HIS A 1 207 ? -18.139 -11.475 28.544 1.00 55.75 207 HIS A N 1
ATOM 1614 C CA . HIS A 1 207 ? -18.541 -10.815 29.787 1.00 55.75 207 HIS A CA 1
ATOM 1615 C C . HIS A 1 207 ? -17.354 -9.997 30.345 1.00 55.75 207 HIS A C 1
ATOM 1617 O O . HIS A 1 207 ? -16.209 -10.430 30.208 1.00 55.75 207 HIS A O 1
ATOM 1623 N N . PRO A 1 208 ? -17.587 -8.848 31.011 1.00 55.16 208 PRO A N 1
ATOM 1624 C CA . PRO A 1 208 ? -16.530 -7.948 31.505 1.00 55.16 208 PRO A CA 1
ATOM 1625 C C . PRO A 1 208 ? -15.451 -8.592 32.402 1.00 55.16 208 PRO A C 1
ATOM 1627 O O . PRO A 1 208 ? -14.384 -8.010 32.594 1.00 55.16 208 PRO A O 1
ATOM 1630 N N . ASN A 1 209 ? -15.714 -9.788 32.938 1.00 53.38 209 ASN A N 1
ATOM 1631 C CA . ASN A 1 209 ? -14.836 -10.505 33.863 1.00 53.38 209 ASN A CA 1
ATOM 1632 C C . ASN A 1 209 ? -13.802 -11.425 33.185 1.00 53.38 209 ASN A C 1
ATOM 1634 O O . ASN A 1 209 ? -12.912 -11.913 33.875 1.00 53.38 209 ASN A O 1
ATOM 1638 N N . ASP A 1 210 ? -13.859 -11.616 31.862 1.00 54.50 210 ASP A N 1
ATOM 1639 C CA . ASP A 1 210 ? -12.925 -12.492 31.129 1.00 54.50 210 ASP A CA 1
ATOM 1640 C C . ASP A 1 210 ? -11.704 -11.741 30.549 1.00 54.50 210 ASP A C 1
ATOM 1642 O O . ASP A 1 210 ? -10.960 -12.290 29.732 1.00 54.50 210 ASP A O 1
ATOM 1646 N N . ASP A 1 211 ? -11.478 -10.472 30.922 1.00 52.94 211 ASP A N 1
ATOM 1647 C CA . ASP A 1 211 ? -10.278 -9.736 30.496 1.00 52.94 211 ASP A CA 1
ATOM 1648 C C . ASP A 1 211 ? -9.052 -10.246 31.280 1.00 52.94 211 ASP A C 1
ATOM 1650 O O . ASP A 1 211 ? -8.994 -10.064 32.501 1.00 52.94 211 ASP A O 1
ATOM 1654 N N . PRO A 1 212 ? -8.036 -10.849 30.632 1.00 54.09 212 PRO A N 1
ATOM 1655 C CA . PRO A 1 212 ? -6.834 -11.316 31.329 1.00 54.09 212 PRO A CA 1
ATOM 1656 C C . PRO A 1 212 ? -6.079 -10.176 32.036 1.00 54.09 212 PRO A C 1
ATOM 1658 O O . PRO A 1 212 ? -5.414 -10.416 33.043 1.00 54.09 212 PRO A O 1
ATOM 1661 N N . ASP A 1 213 ? -6.244 -8.929 31.576 1.00 56.50 213 ASP A N 1
ATOM 1662 C CA . ASP A 1 213 ? -5.700 -7.739 32.242 1.00 56.50 213 ASP A CA 1
ATOM 1663 C C . ASP A 1 213 ? -6.402 -7.442 33.593 1.00 56.50 213 ASP A C 1
ATOM 1665 O O . ASP A 1 213 ? -5.794 -6.842 34.482 1.00 56.50 213 ASP A O 1
ATOM 1669 N N . ASN A 1 214 ? -7.655 -7.884 33.781 1.00 51.91 214 ASN A N 1
ATOM 1670 C CA . ASN A 1 214 ? -8.386 -7.789 35.053 1.00 51.91 214 ASN A CA 1
ATOM 1671 C C . ASN A 1 214 ? -8.055 -8.950 35.999 1.00 51.91 214 ASN A C 1
ATOM 1673 O O . ASN A 1 214 ? -7.940 -8.726 37.201 1.00 51.91 214 ASN A O 1
ATOM 1677 N N . VAL A 1 215 ? -7.822 -10.161 35.480 1.00 53.12 215 VAL A N 1
ATOM 1678 C CA . VAL A 1 215 ? -7.373 -11.308 36.296 1.00 53.12 215 VAL A CA 1
ATOM 1679 C C . VAL A 1 215 ? -6.022 -11.010 36.953 1.00 53.12 215 VAL A C 1
ATOM 1681 O O . VAL A 1 215 ? -5.836 -11.282 38.135 1.00 53.12 215 VAL A O 1
ATOM 1684 N N . GLN A 1 216 ? -5.106 -10.357 36.232 1.00 51.88 216 GLN A N 1
ATOM 1685 C CA . GLN A 1 216 ? -3.810 -9.951 36.785 1.00 51.88 216 GLN A CA 1
ATOM 1686 C C . GLN A 1 216 ? -3.928 -8.855 37.862 1.00 51.88 216 GLN A C 1
ATOM 1688 O O . GLN A 1 216 ? -3.080 -8.772 38.746 1.00 51.88 216 GLN A O 1
ATOM 1693 N N . LYS A 1 217 ? -4.967 -8.011 37.802 1.00 51.12 217 LYS A N 1
ATOM 1694 C CA . LYS A 1 217 ? -5.245 -6.978 38.816 1.00 51.12 217 LYS A CA 1
ATOM 1695 C C . LYS A 1 217 ? -6.027 -7.493 40.023 1.00 51.12 217 LYS A C 1
ATOM 1697 O O . LYS A 1 217 ? -5.967 -6.858 41.062 1.00 51.12 217 LYS A O 1
ATOM 1702 N N . ALA A 1 218 ? -6.753 -8.601 39.896 1.00 49.19 218 ALA A N 1
ATOM 1703 C CA . ALA A 1 218 ? -7.482 -9.224 41.002 1.00 49.19 218 ALA A CA 1
ATOM 1704 C C . ALA A 1 218 ? -6.599 -10.141 41.872 1.00 49.19 218 ALA A C 1
ATOM 1706 O O . ALA A 1 218 ? -7.034 -10.589 42.930 1.00 49.19 218 ALA A O 1
ATOM 1707 N N . LEU A 1 219 ? -5.379 -10.440 41.415 1.00 50.88 219 LEU A N 1
ATOM 1708 C CA . LEU A 1 219 ? -4.411 -11.311 42.089 1.00 50.88 219 LEU A CA 1
ATOM 1709 C C . LEU A 1 219 ? -3.239 -10.551 42.739 1.00 50.88 219 LEU A C 1
ATOM 1711 O O . LEU A 1 219 ? -2.354 -11.193 43.300 1.00 50.88 219 LEU A O 1
ATOM 1715 N N . ASN A 1 220 ? -3.243 -9.215 42.676 1.00 45.69 220 ASN A N 1
ATOM 1716 C CA . ASN A 1 220 ? -2.267 -8.318 43.304 1.00 45.69 220 ASN A CA 1
ATOM 1717 C C . ASN A 1 220 ? -2.977 -7.343 44.246 1.00 45.69 220 ASN A C 1
ATOM 1719 O O . ASN A 1 220 ? -2.321 -6.900 45.212 1.00 45.69 220 ASN A O 1
#

Solvent-accessible surface area (backbone atoms only — not comparable to full-atom values): 11776 Å² total; per-residue (Å²): 139,82,86,80,80,78,78,78,80,80,76,74,77,72,75,79,75,79,64,71,63,61,52,60,50,54,51,48,52,50,50,48,52,50,36,54,48,34,61,74,60,45,37,66,69,63,19,49,52,50,36,52,18,44,53,51,13,50,54,51,18,65,76,36,25,45,74,34,43,64,82,57,65,67,55,50,51,44,47,52,52,34,52,53,44,46,55,54,27,53,48,42,17,58,77,55,42,29,47,55,52,56,28,61,77,65,69,43,94,40,81,50,52,66,69,59,46,43,53,45,59,53,50,48,45,44,50,52,52,54,51,21,49,54,31,34,77,72,44,34,45,61,20,39,35,48,53,34,26,40,30,39,21,73,15,38,55,43,21,51,44,35,62,48,48,20,66,76,70,72,45,95,41,50,29,40,86,43,18,61,61,32,31,52,36,15,54,52,42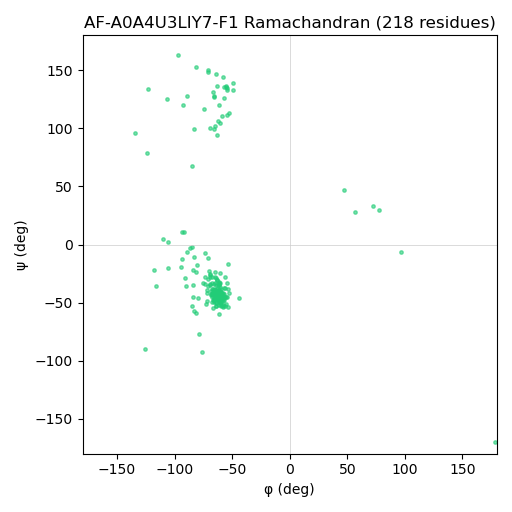,51,53,44,54,53,53,49,18,51,54,50,48,48,67,69,74,47,65,89,81,74,43,69,76,53,55,62,60,75,76,110

Radius of gyration: 21.66 Å; Cα contacts (8 Å, |Δi|>4): 249; chains: 1; bounding box: 41×27×87 Å

Secondary structure (DSSP, 8-state):
----------------PPPPHHHHHHHHHHHHHHHHHHHHHS-HHHHHHHHHHHHHHHHHHHHTTTTS----HHHHHHHHHHHHHHHHHHHHHHHTTHHHHHHHHTT-SS---HHHHIIIIIIIHHHHHHHHHHHHHTT-HHHHHHHHHIIIIIIIIHHHHHHHHHHHHTS--TTHHHHHHHHHHHHHHHHHHHHHHHHHHHHHHS-GGG-HHHHHHH--

Organism: NCBI:txid2575441

Foldseek 3Di:
DDDDDDPDPPPPPDQQDAQDCVLLVVLVVVLVVQLVVLCPADFNVLSVLLNVLLVVLSVLLVVFCLSPADADVVLLVLLVVLLVLLLVLLVQCLVQVQQVLVCVLVVGPHHGDSVNSCVPRVPVLSVLSVVLSVCSNVSNSNSSSNLSSCLRRSAASVLVVLVVSCVSVVHHHGSVVSSVVSNVSSVVSSVVRRVSRVVRVCCSVPDVCPPVVVVVVVVD

InterPro domains:
  IPR025671 Protein of unknown function with HXXEE motif [PF13787] (82-182)

Mean predicted aligned error: 7.49 Å

Nearest PDB structures (foldseek):
  7ac6-assembly1_A  TM=1.999E-01  e=5.617E+00  Streptococcus thermophilus LMG 18311
  6gs4-assembly1_A  TM=1.904E-01  e=9.021E+00  Escherichia coli K-12
  7u8r-assembly1_h  TM=1.595E-01  e=6.475E+00  Sus scrofa

Sequence (220 aa):
MTDVQSSQHDTSATPAAKPERISAVVMGVLATGFSVWVLTTLPIQAALILTVASVVAWVAWMRTTYAYPVRTRKVIAVYLCAIAFQFIHMSEEYTGGFPHEIVDLFNSSRDWTEKSFLLTFVFGFGAIWVLAAAGALYQLRIANYLLWFYALGAGLINAISHFVFPILKGGYFPGLYTASGHLIMSALLIHLLIKESHRLRTRATGHPNDDPDNVQKALN

pLDDT: mean 89.06, std 16.86, range [39.19, 98.69]